Protein AF-0000000075207949 (afdb_homodimer)

Radius of gyration: 19.66 Å; Cα contacts (8 Å, |Δi|>4): 766; chains: 2; bounding box: 38×56×51 Å

Foldseek 3Di:
DPDDPDDAWEKEFEFEAEPVRFTKWFAWPVGNVAIFGFMTTDDVPHFRQNRHQVRCCQAFVWGKAFDAWQDWDADPVRRYIYTYTYIYTDDGGGDGDVNTTVDMDGHPDDPVCNCVHGVDPRRSVRNVSSSPDPDHDKDWDWDVPPTDTPDMD/DPDDPDDAWEKEFEFEAEPVRFTKWFAWPVGNVAIFGFMTTDDVPHFRQNRRQVRCCQAFVWGKAFDAWQDWDADPVRRYIYTYTYIYTDDGGGDGDVNTTVDMDGHPDDPVCNCVHGVDPRRSVRNHSSSPDPDHDKDWDWDVPPTDTPDMD

Organism: NCBI:txid2021314

Nearest PDB structures (foldseek):
  2gb5-assembly1_B  TM=8.620E-01  e=3.993E-10  Escherichia coli K-12
  5isy-assembly1_C  TM=8.510E-01  e=6.386E-10  Escherichia coli K-12
  5isy-assembly1_A  TM=8.123E-01  e=1.292E-09  Escherichia coli K-12
  6o3p-assembly1_B  TM=7.916E-01  e=1.008E-08  Mus musculus
  2fvv-assembly1_A  TM=8.054E-01  e=2.545E-07  Homo sapiens

Solvent-accessible surface area (backbone atoms only — not comparable to full-atom values): 15848 Å² total; per-residue (Å²): 134,91,72,81,79,48,57,30,34,41,31,29,28,33,53,32,32,41,96,86,62,21,35,44,34,28,21,38,58,92,42,72,82,28,40,40,58,39,40,44,72,36,54,75,52,51,50,62,70,59,36,31,38,50,32,30,28,65,50,27,38,33,40,56,45,72,61,25,34,30,35,40,38,32,33,36,71,77,30,33,40,35,39,32,28,36,26,36,57,73,47,70,59,84,45,56,46,74,88,54,26,66,46,68,47,73,35,86,72,46,89,88,53,38,68,81,44,29,63,47,66,74,62,36,52,57,49,51,44,45,72,66,45,88,64,61,32,44,37,39,29,32,35,66,91,64,81,39,81,75,46,74,63,135,91,72,81,80,48,58,29,34,41,30,29,28,34,53,32,32,43,98,84,62,23,36,44,33,29,21,37,57,92,42,72,82,28,40,41,58,39,40,42,72,37,55,76,51,49,51,62,69,58,36,30,39,51,32,30,27,64,51,28,38,33,41,56,45,73,60,24,34,30,35,40,38,32,33,37,70,78,32,34,42,33,40,33,29,36,26,35,59,72,47,70,59,84,44,55,48,71,87,55,28,67,48,68,48,71,36,86,72,46,89,87,52,38,67,80,42,30,63,47,66,74,62,35,52,57,49,51,43,47,73,65,46,88,63,61,32,45,37,39,29,31,35,67,92,65,81,40,80,75,46,74,62

Sequence (306 aa):
MNGSTPKHIVSVSAFVTNERNEVLLVQAQWRKDTWEMPGGQVEEGEALDAAAAREVLEETGVVIEPIGITGVYYNATRQVLCVVFKAKYISGEISVPADEIHDARFVELNEENIDQYITRPNMKSRTLDAMNAFHTIPYETWEVNPYNLVGRIMNGSTPKHIVSVSAFVTNERNEVLLVQAQWRKDTWEMPGGQVEEGEALDAAAAREVLEETGVVIEPIGITGVYYNATRQVLCVVFKAKYISGEISVPADEIHDARFVELNEENIDQYITRPNMKSRTLDAMNAFHTIPYETWEVNPYNLVGRI

Structure (mmCIF, N/CA/C/O backbone):
data_AF-0000000075207949-model_v1
#
loop_
_entity.id
_entity.type
_entity.pdbx_description
1 polymer 'DNA mismatch repair protein MutT'
#
loop_
_atom_site.group_PDB
_atom_site.id
_atom_site.type_symbol
_atom_site.label_atom_id
_atom_site.label_alt_id
_atom_site.label_comp_id
_atom_site.label_asym_id
_atom_site.label_entity_id
_atom_site.label_seq_id
_atom_site.pdbx_PDB_ins_code
_atom_site.Cartn_x
_atom_site.Cartn_y
_atom_site.Cartn_z
_atom_site.occupancy
_atom_site.B_iso_or_equiv
_atom_site.auth_seq_id
_atom_site.auth_comp_id
_atom_site.auth_asym_id
_atom_site.auth_atom_id
_atom_site.pdbx_PDB_model_num
ATOM 1 N N . MET A 1 1 ? 15.703 -21.359 6.324 1 34.94 1 MET A N 1
ATOM 2 C CA . MET A 1 1 ? 15.922 -19.984 6.754 1 34.94 1 MET A CA 1
ATOM 3 C C . MET A 1 1 ? 15.336 -19.734 8.141 1 34.94 1 MET A C 1
ATOM 5 O O . MET A 1 1 ? 14.109 -19.719 8.297 1 34.94 1 MET A O 1
ATOM 9 N N . ASN A 1 2 ? 15.82 -20 9.219 1 48.69 2 ASN A N 1
ATOM 10 C CA . ASN A 1 2 ? 15.539 -20.094 10.641 1 48.69 2 ASN A CA 1
ATOM 11 C C . ASN A 1 2 ? 14.891 -18.812 11.164 1 48.69 2 ASN A C 1
ATOM 13 O O . ASN A 1 2 ? 14.781 -18.609 12.375 1 48.69 2 ASN A O 1
ATOM 17 N N . GLY A 1 3 ? 15.25 -17.469 10.641 1 57.62 3 GLY A N 1
ATOM 18 C CA . GLY A 1 3 ? 15.141 -16.156 11.289 1 57.62 3 GLY A CA 1
ATOM 19 C C . GLY A 1 3 ? 13.711 -15.656 11.367 1 57.62 3 GLY A C 1
ATOM 20 O O . GLY A 1 3 ? 12.812 -16.219 10.75 1 57.62 3 GLY A O 1
ATOM 21 N N . SER A 1 4 ? 13.406 -14.711 12.445 1 81.75 4 SER A N 1
ATOM 22 C CA . SER A 1 4 ? 12.172 -14.023 12.797 1 81.75 4 SER A CA 1
ATOM 23 C C . SER A 1 4 ? 11.531 -13.375 11.57 1 81.75 4 SER A C 1
ATOM 25 O O . SER A 1 4 ? 12.227 -13.023 10.617 1 81.75 4 SER A O 1
ATOM 27 N N . THR A 1 5 ? 10.258 -13.539 11.25 1 92.62 5 THR A N 1
ATOM 28 C CA . THR A 1 5 ? 9.469 -12.945 10.18 1 92.62 5 THR A CA 1
ATOM 29 C C . THR A 1 5 ? 9.742 -11.445 10.078 1 92.62 5 THR A C 1
ATOM 31 O O . THR A 1 5 ? 9.602 -10.719 11.055 1 92.62 5 THR A O 1
ATOM 34 N N . PRO A 1 6 ? 10.328 -11.109 8.906 1 96.25 6 PRO A N 1
ATOM 35 C CA . PRO A 1 6 ? 10.578 -9.68 8.75 1 96.25 6 PRO A CA 1
ATOM 36 C C . PRO A 1 6 ? 9.336 -8.828 8.984 1 96.25 6 PRO A C 1
ATOM 38 O O . PRO A 1 6 ? 8.234 -9.211 8.57 1 96.25 6 PRO A O 1
ATOM 41 N N . LYS A 1 7 ? 9.523 -7.715 9.711 1 97.12 7 LYS A N 1
ATOM 42 C CA . LYS A 1 7 ? 8.422 -6.793 9.977 1 97.12 7 LYS A CA 1
ATOM 43 C C . LYS A 1 7 ? 8.805 -5.359 9.617 1 97.12 7 LYS A C 1
ATOM 45 O O . LYS A 1 7 ? 9.992 -5.031 9.531 1 97.12 7 LYS A O 1
ATOM 50 N N . HIS A 1 8 ? 7.816 -4.508 9.352 1 98.5 8 HIS A N 1
ATOM 51 C CA . HIS A 1 8 ? 7.961 -3.107 8.969 1 98.5 8 HIS A CA 1
ATOM 52 C C . HIS A 1 8 ? 7.004 -2.219 9.75 1 98.5 8 HIS A C 1
ATOM 54 O O . HIS A 1 8 ? 5.965 -2.684 10.227 1 98.5 8 HIS A O 1
ATOM 60 N N . ILE A 1 9 ? 7.406 -0.97 9.922 1 98.44 9 ILE A N 1
ATOM 61 C CA . ILE A 1 9 ? 6.43 0.022 10.352 1 98.44 9 ILE A CA 1
ATOM 62 C C . ILE A 1 9 ? 5.5 0.369 9.195 1 98.44 9 ILE A C 1
ATOM 64 O O . ILE A 1 9 ? 5.945 0.536 8.062 1 98.44 9 ILE A O 1
ATOM 68 N N . VAL A 1 10 ? 4.23 0.408 9.406 1 98.81 10 VAL A N 1
ATOM 69 C CA . VAL A 1 10 ? 3.254 0.875 8.43 1 98.81 10 VAL A CA 1
ATOM 70 C C . VAL A 1 10 ? 2.684 2.221 8.867 1 98.81 10 VAL A C 1
ATOM 72 O O . VAL A 1 10 ? 2.285 2.387 10.023 1 98.81 10 VAL A O 1
ATOM 75 N N . SER A 1 11 ? 2.754 3.176 7.977 1 98.81 11 SER A N 1
ATOM 76 C CA . SER A 1 11 ? 2.162 4.484 8.227 1 98.81 11 SER A CA 1
ATOM 77 C C . SER A 1 11 ? 1.151 4.852 7.145 1 98.81 11 SER A C 1
ATOM 79 O O . SER A 1 11 ? 1.084 4.195 6.102 1 98.81 11 SER A O 1
ATOM 81 N N . VAL A 1 12 ? 0.331 5.812 7.469 1 98.94 12 VAL A N 1
ATOM 82 C CA . VAL A 1 12 ? -0.625 6.359 6.512 1 98.94 12 VAL A CA 1
ATOM 83 C C . VAL A 1 12 ? -0.48 7.879 6.445 1 98.94 12 VAL A C 1
ATOM 85 O O . VAL A 1 12 ? -0.021 8.508 7.398 1 98.94 12 VAL A O 1
ATOM 88 N N . SER A 1 13 ? -0.76 8.406 5.332 1 98.88 13 SER A N 1
ATOM 89 C CA . SER A 1 13 ? -0.968 9.828 5.094 1 98.88 13 SER A CA 1
ATOM 90 C C . SER A 1 13 ? -2.275 10.078 4.352 1 98.88 13 SER A C 1
ATOM 92 O O . SER A 1 13 ? -2.758 9.211 3.623 1 98.88 13 SER A O 1
ATOM 94 N N . ALA A 1 14 ? -2.877 11.234 4.562 1 98.94 14 ALA A N 1
ATOM 95 C CA . ALA A 1 14 ? -4.145 11.555 3.916 1 98.94 14 ALA A CA 1
ATOM 96 C C . ALA A 1 14 ? -4.039 12.852 3.121 1 98.94 14 ALA A C 1
ATOM 98 O O . ALA A 1 14 ? -3.689 13.898 3.672 1 98.94 14 ALA A O 1
ATOM 99 N N . PHE A 1 15 ? -4.242 12.773 1.839 1 98.94 15 PHE A N 1
ATOM 100 C CA . PHE A 1 15 ? -4.465 13.953 1.004 1 98.94 15 PHE A CA 1
ATOM 101 C C . PHE A 1 15 ? -5.914 14.414 1.099 1 98.94 15 PHE A C 1
ATOM 103 O O . PHE A 1 15 ? -6.781 13.914 0.38 1 98.94 15 PHE A O 1
ATOM 110 N N . VAL A 1 16 ? -6.16 15.398 1.899 1 98.94 16 VAL A N 1
ATOM 111 C CA . VAL A 1 16 ? -7.512 15.828 2.246 1 98.94 16 VAL A CA 1
ATOM 112 C C . VAL A 1 16 ? -7.832 17.141 1.521 1 98.94 16 VAL A C 1
ATOM 114 O O . VAL A 1 16 ? -7.094 18.109 1.637 1 98.94 16 VAL A O 1
ATOM 117 N N . THR A 1 17 ? -8.922 17.156 0.846 1 98.81 17 THR A N 1
ATOM 118 C CA . THR A 1 17 ? -9.383 18.375 0.2 1 98.81 17 THR A CA 1
ATOM 119 C C . THR A 1 17 ? -10.734 18.797 0.752 1 98.81 17 THR A C 1
ATOM 121 O O . THR A 1 17 ? -11.562 17.953 1.109 1 98.81 17 THR A O 1
ATOM 124 N N . ASN A 1 18 ? -10.945 20.062 0.857 1 98.62 18 ASN A N 1
ATOM 125 C CA . ASN A 1 18 ? -12.242 20.594 1.275 1 98.62 18 ASN A CA 1
ATOM 126 C C . ASN A 1 18 ? -13.07 21.047 0.081 1 98.62 18 ASN A C 1
ATOM 128 O O . ASN A 1 18 ? -12.711 20.797 -1.068 1 98.62 18 ASN A O 1
ATOM 132 N N . GLU A 1 19 ? -14.172 21.656 0.347 1 97.69 19 GLU A N 1
ATOM 133 C CA . GLU A 1 19 ? -15.133 22.047 -0.685 1 97.69 19 GLU A CA 1
ATOM 134 C C . GLU A 1 19 ? -14.547 23.094 -1.63 1 97.69 19 GLU A C 1
ATOM 136 O O . GLU A 1 19 ? -15.008 23.234 -2.764 1 97.69 19 GLU A O 1
ATOM 141 N N . ARG A 1 20 ? -13.562 23.797 -1.174 1 98 20 ARG A N 1
ATOM 142 C CA . ARG A 1 20 ? -12.914 24.828 -1.994 1 98 20 ARG A CA 1
ATOM 143 C C . ARG A 1 20 ? -11.695 24.25 -2.717 1 98 20 ARG A C 1
ATOM 145 O O . ARG A 1 20 ? -10.883 25.016 -3.254 1 98 20 ARG A O 1
ATOM 152 N N . ASN A 1 21 ? -11.469 22.938 -2.529 1 97.62 21 ASN A N 1
ATOM 153 C CA . ASN A 1 21 ? -10.359 22.219 -3.135 1 97.62 21 ASN A CA 1
ATOM 154 C C . ASN A 1 21 ? -9.023 22.609 -2.514 1 97.62 21 ASN A C 1
ATOM 156 O O . ASN A 1 21 ? -7.977 22.5 -3.156 1 97.62 21 ASN A O 1
ATOM 160 N N . GLU A 1 22 ? -9.055 23.172 -1.411 1 98.81 22 GLU A N 1
ATOM 161 C CA . GLU A 1 22 ? -7.824 23.391 -0.658 1 98.81 22 GLU A CA 1
ATOM 162 C C . GLU A 1 22 ? -7.328 22.109 -0.003 1 98.81 22 GLU A C 1
ATOM 164 O O . GLU A 1 22 ? -8.125 21.219 0.319 1 98.81 22 GLU A O 1
ATOM 169 N N . VAL A 1 23 ? -6.023 22.047 0.209 1 98.94 23 VAL A N 1
ATOM 170 C CA . VAL A 1 23 ? -5.395 20.844 0.731 1 98.94 23 VAL A CA 1
ATOM 171 C C . VAL A 1 23 ? -4.992 21.047 2.189 1 98.94 23 VAL A C 1
ATOM 173 O O . VAL A 1 23 ? -4.395 22.078 2.531 1 98.94 23 VAL A O 1
ATOM 176 N N . LEU A 1 24 ? -5.293 20.094 3.059 1 98.94 24 LEU A N 1
ATOM 177 C CA . LEU A 1 24 ? -4.914 20.156 4.465 1 98.94 24 LEU A CA 1
ATOM 178 C C . LEU A 1 24 ? -3.449 19.766 4.652 1 98.94 24 LEU A C 1
ATOM 180 O O . LEU A 1 24 ? -3.029 18.688 4.246 1 98.94 24 LEU A O 1
ATOM 184 N N . LEU A 1 25 ? -2.656 20.641 5.188 1 98.94 25 LEU A N 1
ATOM 185 C CA . LEU A 1 25 ? -1.259 20.375 5.52 1 98.94 25 LEU A CA 1
ATOM 186 C C . LEU A 1 25 ? -0.994 20.641 7 1 98.94 25 LEU A C 1
ATOM 188 O O . LEU A 1 25 ? -1.695 21.422 7.633 1 98.94 25 LEU A O 1
ATOM 192 N N . VAL A 1 26 ? 0.002 19.922 7.496 1 98.88 26 VAL A N 1
ATOM 193 C CA . VAL A 1 26 ? 0.432 20.125 8.875 1 98.88 26 VAL A CA 1
ATOM 194 C C . VAL A 1 26 ? 1.941 20.359 8.922 1 98.88 26 VAL A C 1
ATOM 196 O O . VAL A 1 26 ? 2.658 19.984 7.988 1 98.88 26 VAL A O 1
ATOM 199 N N . GLN A 1 27 ? 2.367 21.016 9.883 1 98.38 27 GLN A N 1
ATOM 200 C CA . GLN A 1 27 ? 3.771 21.141 10.258 1 98.38 27 GLN A CA 1
ATOM 201 C C . GLN A 1 27 ? 4.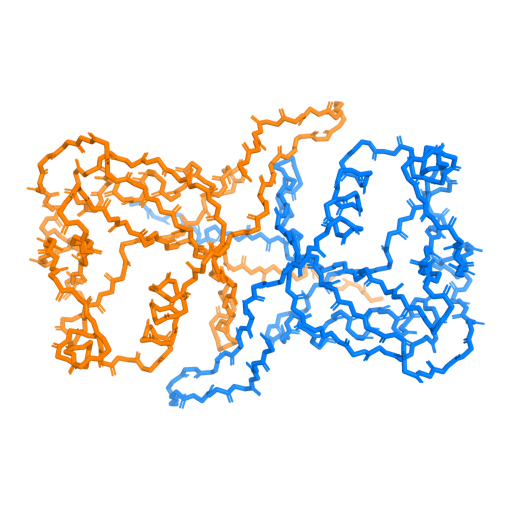031 20.594 11.648 1 98.38 27 GLN A C 1
ATOM 203 O O . GLN A 1 27 ? 3.451 21.062 12.633 1 98.38 27 GLN A O 1
ATOM 208 N N . ALA A 1 28 ? 4.859 19.562 11.719 1 97.31 28 ALA A N 1
ATOM 209 C CA . ALA A 1 28 ? 5.156 18.938 13.008 1 97.31 28 ALA A CA 1
ATOM 210 C C . ALA A 1 28 ? 6.074 19.828 13.844 1 97.31 28 ALA A C 1
ATOM 212 O O . ALA A 1 28 ? 6.914 20.547 13.305 1 97.31 28 ALA A O 1
ATOM 213 N N . GLN A 1 29 ? 6.066 19.672 15.219 1 97.12 29 GLN A N 1
ATOM 214 C CA . GLN A 1 29 ? 6.898 20.453 16.125 1 97.12 29 GLN A CA 1
ATOM 215 C C . GLN A 1 29 ? 8.375 20.141 15.922 1 97.12 29 GLN A C 1
ATOM 217 O O . GLN A 1 29 ? 9.219 21.031 16.016 1 97.12 29 GLN A O 1
ATOM 222 N N . TRP A 1 30 ? 8.703 18.953 15.578 1 94.44 30 TRP A N 1
ATOM 223 C CA . TRP A 1 30 ? 10.094 18.531 15.5 1 94.44 30 TRP A CA 1
ATOM 224 C C . TRP A 1 30 ? 10.609 18.609 14.062 1 94.44 30 TRP A C 1
ATOM 226 O O . TRP A 1 30 ? 11.758 18.25 13.789 1 94.44 30 TRP A O 1
ATOM 236 N N . ARG A 1 31 ? 9.781 19.016 13.219 1 93.81 31 ARG A N 1
ATOM 237 C CA . ARG A 1 31 ? 10.094 19.125 11.797 1 93.81 31 ARG A CA 1
ATOM 238 C C . ARG A 1 31 ? 9.422 20.344 11.172 1 93.81 31 ARG A C 1
ATOM 240 O O . ARG A 1 31 ? 8.57 20.219 10.289 1 93.81 31 ARG A O 1
ATOM 247 N N . LYS A 1 32 ? 9.914 21.5 11.445 1 94.62 32 LYS A N 1
ATOM 248 C CA . LYS A 1 32 ? 9.234 22.75 11.094 1 94.62 32 LYS A CA 1
ATOM 249 C C . LYS A 1 32 ? 9.711 23.25 9.734 1 94.62 32 LYS A C 1
ATOM 251 O O . LYS A 1 32 ? 9.164 24.234 9.211 1 94.62 32 LYS A O 1
ATOM 256 N N . ASP A 1 33 ? 10.68 22.562 9.156 1 95.94 33 ASP A N 1
ATOM 257 C CA . ASP A 1 33 ? 11.25 22.984 7.883 1 95.94 33 ASP A CA 1
ATOM 258 C C . ASP A 1 33 ? 10.359 22.578 6.711 1 95.94 33 ASP A C 1
ATOM 260 O O . ASP A 1 33 ? 10.602 22.984 5.574 1 95.94 33 ASP A O 1
ATOM 264 N N . THR A 1 34 ? 9.32 21.797 6.941 1 98.25 34 THR A N 1
ATOM 265 C CA . THR A 1 34 ? 8.469 21.297 5.867 1 98.25 34 THR A CA 1
ATOM 266 C C . THR A 1 34 ? 7.035 21.109 6.355 1 98.25 34 THR A C 1
ATOM 268 O O . THR A 1 34 ? 6.812 20.734 7.512 1 98.25 34 THR A O 1
ATOM 271 N N . TRP A 1 35 ? 6.145 21.422 5.492 1 98.69 35 TRP A N 1
ATOM 272 C CA . TRP A 1 35 ? 4.773 20.953 5.664 1 98.69 35 TRP A CA 1
ATOM 273 C C . TRP A 1 35 ? 4.621 19.531 5.113 1 98.69 35 TRP A C 1
ATOM 275 O O . TRP A 1 35 ? 5.473 19.062 4.359 1 98.69 35 TRP A O 1
ATOM 285 N N . GLU A 1 36 ? 3.611 18.891 5.527 1 98.69 36 GLU A N 1
ATOM 286 C CA . GLU A 1 36 ? 3.328 17.547 5.059 1 98.69 36 GLU A CA 1
ATOM 287 C C . GLU A 1 36 ? 1.84 17.219 5.164 1 98.69 36 GLU A C 1
ATOM 289 O O . GLU A 1 36 ? 1.089 17.938 5.82 1 98.69 36 GLU A O 1
ATOM 294 N N . MET A 1 37 ? 1.423 16.219 4.441 1 98.88 37 MET A N 1
ATOM 295 C CA . MET A 1 37 ? 0.083 15.688 4.664 1 98.88 37 MET A CA 1
ATOM 296 C C . MET A 1 37 ? -0.043 15.094 6.062 1 98.88 37 MET A C 1
ATOM 298 O O . MET A 1 37 ? 0.889 14.461 6.559 1 98.88 37 MET A O 1
ATOM 302 N N . PRO A 1 38 ? -1.187 15.344 6.73 1 98.88 38 PRO A N 1
ATOM 303 C CA . PRO A 1 38 ? -1.35 14.695 8.031 1 98.88 38 PRO A CA 1
ATOM 304 C C . PRO A 1 38 ? -1.356 13.172 7.938 1 98.88 38 PRO A C 1
ATOM 306 O O . PRO A 1 38 ? -1.753 12.617 6.91 1 98.88 38 PRO A O 1
ATOM 309 N N . GLY A 1 39 ? -0.935 12.477 8.906 1 98.5 39 GLY A N 1
ATOM 310 C CA . GLY A 1 39 ? -0.82 11.023 8.953 1 98.5 39 GLY A CA 1
ATOM 311 C C . GLY A 1 39 ? -0.067 10.523 10.172 1 98.5 39 GLY A C 1
ATOM 312 O O . GLY A 1 39 ? 0.185 11.281 11.109 1 98.5 39 GLY A O 1
ATOM 313 N N . GLY A 1 40 ? 0.214 9.195 10.188 1 98.25 40 GLY A N 1
ATOM 314 C CA . GLY A 1 40 ? 0.914 8.594 11.312 1 98.25 40 GLY A CA 1
ATOM 315 C C . GLY A 1 40 ? 0.986 7.082 11.234 1 98.25 40 GLY A C 1
ATOM 316 O O . GLY A 1 40 ? 0.713 6.496 10.188 1 98.25 40 GLY A O 1
ATOM 317 N N . GLN A 1 41 ? 1.4 6.504 12.305 1 98.31 41 GLN A N 1
ATOM 318 C CA . GLN A 1 41 ? 1.615 5.059 12.352 1 98.31 41 GLN A CA 1
ATOM 319 C C . GLN A 1 41 ? 0.295 4.312 12.508 1 98.31 41 GLN A C 1
ATOM 321 O O . GLN A 1 41 ? -0.633 4.805 13.148 1 98.31 41 GLN A O 1
ATOM 326 N N . VAL A 1 42 ? 0.262 3.174 11.906 1 98.69 42 VAL A N 1
ATOM 327 C CA . VAL A 1 42 ? -0.875 2.27 12.039 1 98.69 42 VAL A CA 1
ATOM 328 C C . VAL A 1 42 ? -0.656 1.345 13.234 1 98.69 42 VAL A C 1
ATOM 330 O O . VAL A 1 42 ? 0.41 0.74 13.375 1 98.69 42 VAL A O 1
ATOM 333 N N . GLU A 1 43 ? -1.658 1.284 14.141 1 98.06 43 GLU A N 1
ATOM 334 C CA . GLU A 1 43 ? -1.578 0.355 15.266 1 98.06 43 GLU A CA 1
ATOM 335 C C . GLU A 1 43 ? -1.787 -1.086 14.805 1 98.06 43 GLU A C 1
ATOM 337 O O . GLU A 1 43 ? -2.371 -1.327 13.742 1 98.06 43 GLU A O 1
ATOM 342 N N . GLU A 1 44 ? -1.274 -2.037 15.57 1 96.62 44 GLU A N 1
ATOM 343 C CA . GLU A 1 44 ? -1.454 -3.447 15.242 1 96.62 44 GLU A CA 1
ATOM 344 C C . GLU A 1 44 ? -2.934 -3.812 15.172 1 96.62 44 GLU A C 1
ATOM 346 O O . GLU A 1 44 ? -3.695 -3.516 16.094 1 96.62 44 GLU A O 1
ATOM 351 N N . GLY A 1 45 ? -3.334 -4.379 14.016 1 96.19 45 GLY A N 1
ATOM 352 C CA . GLY A 1 45 ? -4.707 -4.84 13.867 1 96.19 45 GLY A CA 1
ATOM 353 C C . GLY A 1 45 ? -5.66 -3.74 13.445 1 96.19 45 GLY A C 1
ATOM 354 O O . GLY A 1 45 ? -6.84 -3.996 13.195 1 96.19 45 GLY A O 1
ATOM 355 N N . GLU A 1 46 ? -5.176 -2.535 13.305 1 97.88 46 GLU A N 1
ATOM 356 C CA . GLU A 1 46 ? -5.996 -1.394 12.914 1 97.88 46 GLU A CA 1
ATOM 357 C C . GLU A 1 46 ? -6.109 -1.282 11.398 1 97.88 46 GLU A C 1
ATOM 359 O O . GLU A 1 46 ? -5.102 -1.34 10.695 1 97.88 46 GLU A O 1
ATOM 364 N N . ALA A 1 47 ? -7.328 -1.21 10.938 1 98.69 47 ALA A N 1
ATOM 365 C CA . ALA A 1 47 ? -7.5 -0.942 9.516 1 98.69 47 ALA A CA 1
ATOM 366 C C . ALA A 1 47 ? -6.828 0.369 9.117 1 98.69 47 ALA A C 1
ATOM 368 O O . ALA A 1 47 ? -6.918 1.363 9.844 1 98.69 47 ALA A O 1
ATOM 369 N N . LEU A 1 48 ? -6.18 0.407 7.965 1 98.88 48 LEU A N 1
ATOM 370 C CA . LEU A 1 48 ? -5.375 1.565 7.582 1 98.88 48 LEU A CA 1
ATOM 371 C C . LEU A 1 48 ? -6.262 2.785 7.344 1 98.88 48 LEU A C 1
ATOM 373 O O . LEU A 1 48 ? -5.863 3.912 7.648 1 98.88 48 LEU A O 1
ATOM 377 N N . ASP A 1 49 ? -7.438 2.562 6.703 1 98.88 49 ASP A N 1
ATOM 378 C CA . ASP A 1 49 ? -8.336 3.693 6.48 1 98.88 49 ASP A CA 1
ATOM 379 C C . ASP A 1 49 ? -8.82 4.277 7.805 1 98.88 49 ASP A C 1
ATOM 381 O O . ASP A 1 49 ? -8.969 5.492 7.938 1 98.88 49 ASP A O 1
ATOM 385 N N . ALA A 1 50 ? -9.055 3.467 8.836 1 98.75 50 ALA A N 1
ATOM 386 C CA . ALA A 1 50 ? -9.398 3.928 10.18 1 98.75 50 ALA A CA 1
ATOM 387 C C . ALA A 1 50 ? -8.234 4.688 10.812 1 98.75 50 ALA A C 1
ATOM 389 O O . ALA A 1 50 ? -8.438 5.699 11.484 1 98.75 50 ALA A O 1
ATOM 390 N N . ALA A 1 51 ? -7.039 4.184 10.617 1 98.81 51 ALA A N 1
ATOM 391 C CA . ALA A 1 51 ? -5.848 4.867 11.109 1 98.81 51 ALA A CA 1
ATOM 392 C C . ALA A 1 51 ? -5.715 6.258 10.492 1 98.81 51 ALA A C 1
ATOM 394 O O . ALA A 1 51 ? -5.406 7.227 11.188 1 98.81 51 ALA A O 1
ATOM 395 N N . ALA A 1 52 ? -5.949 6.398 9.148 1 98.88 52 ALA A N 1
ATOM 396 C CA . ALA A 1 52 ? -5.879 7.688 8.469 1 98.88 52 ALA A CA 1
ATOM 397 C C . ALA A 1 52 ? -6.863 8.68 9.078 1 98.88 52 ALA A C 1
ATOM 399 O O . ALA A 1 52 ? -6.492 9.82 9.391 1 98.88 52 ALA A O 1
ATOM 400 N N . ALA A 1 53 ? -8.055 8.211 9.273 1 98.88 53 ALA A N 1
ATOM 401 C CA . ALA A 1 53 ? -9.086 9.07 9.852 1 98.88 53 ALA A CA 1
ATOM 402 C C . ALA A 1 53 ? -8.727 9.461 11.281 1 98.88 53 ALA A C 1
ATOM 404 O O . ALA A 1 53 ? -8.859 10.633 11.664 1 98.88 53 ALA A O 1
ATOM 405 N N . ARG A 1 54 ? -8.273 8.484 12.102 1 98.81 54 ARG A N 1
ATOM 406 C CA . ARG A 1 54 ? -7.906 8.734 13.492 1 98.81 54 ARG A CA 1
ATOM 407 C C . ARG A 1 54 ? -6.754 9.727 13.586 1 98.81 54 ARG A C 1
ATOM 409 O O . ARG A 1 54 ? -6.828 10.711 14.328 1 98.81 54 ARG A O 1
ATOM 416 N N . GLU A 1 55 ? -5.699 9.508 12.797 1 98.81 55 GLU A N 1
ATOM 417 C CA . GLU A 1 55 ? -4.508 10.352 12.844 1 98.81 55 GLU A CA 1
ATOM 418 C C . GLU A 1 55 ? -4.828 11.781 12.414 1 98.81 55 GLU A C 1
ATOM 420 O O . GLU A 1 55 ? -4.34 12.742 13.016 1 98.81 55 GLU A O 1
ATOM 425 N N . VAL A 1 56 ? -5.672 11.977 11.336 1 98.88 56 VAL A N 1
ATOM 426 C CA . VAL A 1 56 ? -6.031 13.312 10.859 1 98.88 56 VAL A CA 1
ATOM 427 C C . VAL A 1 56 ? -6.836 14.039 11.938 1 98.88 56 VAL A C 1
ATOM 429 O O . VAL A 1 56 ? -6.59 15.219 12.219 1 98.88 56 VAL A O 1
ATOM 432 N N . LEU A 1 57 ? -7.719 13.266 12.539 1 98.88 57 LEU A N 1
ATOM 433 C CA . LEU A 1 57 ? -8.508 13.859 13.617 1 98.88 57 LEU A CA 1
ATOM 434 C C . LEU A 1 57 ? -7.621 14.273 14.781 1 98.88 57 LEU A C 1
ATOM 436 O O . LEU A 1 57 ? -7.738 15.391 15.289 1 98.88 57 LEU A O 1
ATOM 440 N N . GLU A 1 58 ? -6.754 13.406 15.203 1 98.69 58 GLU A N 1
ATOM 441 C CA . GLU A 1 58 ? -5.867 13.656 16.328 1 98.69 58 GLU A CA 1
ATOM 442 C C . GLU A 1 58 ? -4.957 14.852 16.062 1 98.69 58 GLU A C 1
ATOM 444 O O . GLU A 1 58 ? -4.715 15.672 16.953 1 98.69 58 GLU A O 1
ATOM 449 N N . GLU A 1 59 ? -4.508 15 14.82 1 98.69 59 GLU A N 1
ATOM 450 C CA . GLU A 1 59 ? -3.484 15.992 14.508 1 98.69 59 GLU A CA 1
ATOM 451 C C . GLU A 1 59 ? -4.113 17.344 14.156 1 98.69 59 GLU A C 1
ATOM 453 O O . GLU A 1 59 ? -3.469 18.391 14.281 1 98.69 59 GLU A O 1
ATOM 458 N N . THR A 1 60 ? -5.434 17.375 13.648 1 98.81 60 THR A N 1
ATOM 459 C CA . THR A 1 60 ? -5.922 18.609 13.023 1 98.81 60 THR A CA 1
ATOM 460 C C . THR A 1 60 ? -7.336 18.938 13.5 1 98.81 60 THR A C 1
ATOM 462 O O . THR A 1 60 ? -7.84 20.031 13.258 1 98.81 60 THR A O 1
ATOM 465 N N . GLY A 1 61 ? -7.98 17.953 14.156 1 98.75 61 GLY A N 1
ATOM 466 C CA . GLY A 1 61 ? -9.367 18.141 14.555 1 98.75 61 GLY A CA 1
ATOM 467 C C . GLY A 1 61 ? -10.352 17.922 13.422 1 98.75 61 GLY A C 1
ATOM 468 O O . GLY A 1 61 ? -11.562 18.062 13.609 1 98.75 61 GLY A O 1
ATOM 469 N N . VAL A 1 62 ? -9.93 17.562 12.266 1 98.81 62 VAL A N 1
ATOM 470 C CA . VAL A 1 62 ? -10.75 17.469 11.062 1 98.81 62 VAL A CA 1
ATOM 471 C C . VAL A 1 62 ? -11.234 16.031 10.891 1 98.81 62 VAL A C 1
ATOM 473 O O . VAL A 1 62 ? -10.461 15.078 11.039 1 98.81 62 VAL A O 1
ATOM 476 N N . VAL A 1 63 ? -12.5 15.844 10.641 1 98.88 63 VAL A N 1
ATOM 477 C CA . VAL A 1 63 ? -13.102 14.555 10.305 1 98.88 63 VAL A CA 1
ATOM 478 C C . VAL A 1 63 ? -13.07 14.352 8.789 1 98.88 63 VAL A C 1
ATOM 480 O O . VAL A 1 63 ? -13.508 15.219 8.031 1 98.88 63 VAL A O 1
ATOM 483 N N . ILE A 1 64 ? -12.594 13.195 8.375 1 98.94 64 ILE A N 1
ATOM 484 C CA . ILE A 1 64 ? -12.43 12.977 6.938 1 98.94 64 ILE A CA 1
ATOM 485 C C . ILE A 1 64 ? -13.117 11.68 6.531 1 98.94 64 ILE A C 1
ATOM 487 O O . ILE A 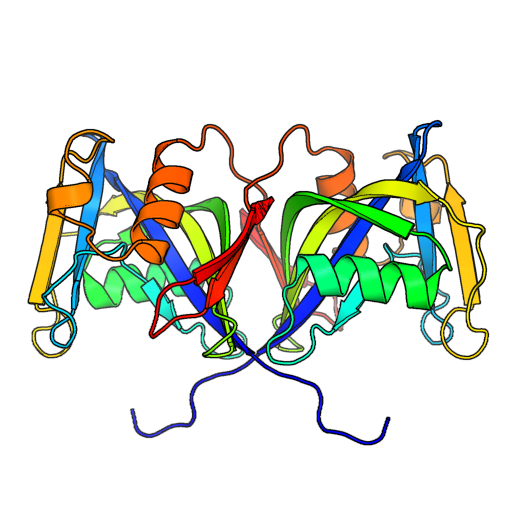1 64 ? -13.492 10.875 7.387 1 98.94 64 ILE A O 1
ATOM 491 N N . GLU A 1 65 ? -13.266 11.547 5.246 1 98.81 65 GLU A N 1
ATOM 492 C CA . GLU A 1 65 ? -13.695 10.305 4.613 1 98.81 65 GLU A CA 1
ATOM 493 C C . GLU A 1 65 ? -12.672 9.82 3.588 1 98.81 65 GLU A C 1
ATOM 495 O O . GLU A 1 65 ? -12.539 10.414 2.518 1 98.81 65 GLU A O 1
ATOM 500 N N . PRO A 1 66 ? -11.93 8.781 3.92 1 98.75 66 PRO A N 1
ATOM 501 C CA . PRO A 1 66 ? -11.039 8.211 2.914 1 98.75 66 PRO A CA 1
ATOM 502 C C . PRO A 1 66 ? -11.789 7.637 1.713 1 98.75 66 PRO A C 1
ATOM 504 O O . PRO A 1 66 ? -12.82 6.984 1.881 1 98.75 66 PRO A O 1
ATOM 507 N N . ILE A 1 67 ? -11.234 7.816 0.493 1 97.81 67 ILE A N 1
ATOM 508 C CA . ILE A 1 67 ? -11.93 7.449 -0.736 1 97.81 67 ILE A CA 1
ATOM 509 C C . ILE A 1 67 ? -11.172 6.324 -1.438 1 97.81 67 ILE A C 1
ATOM 511 O O . ILE A 1 67 ? -11.766 5.527 -2.168 1 97.81 67 ILE A O 1
ATOM 515 N N . GLY A 1 68 ? -9.953 6.203 -1.331 1 98.38 68 GLY A N 1
ATOM 516 C CA . GLY A 1 68 ? -9.07 5.25 -1.976 1 98.38 68 GLY A CA 1
ATOM 517 C C . GLY A 1 68 ? -7.598 5.594 -1.809 1 98.38 68 GLY A C 1
ATOM 518 O O . GLY A 1 68 ? -7.25 6.5 -1.045 1 98.38 68 GLY A O 1
ATOM 519 N N . ILE A 1 69 ? -6.77 4.855 -2.447 1 98.88 69 ILE A N 1
ATOM 520 C CA . ILE A 1 69 ? -5.328 5.016 -2.299 1 98.88 69 ILE A CA 1
ATOM 521 C C . ILE A 1 69 ? -4.742 5.621 -3.572 1 98.88 69 ILE A C 1
ATOM 523 O O . ILE A 1 69 ? -5.117 5.234 -4.68 1 98.88 69 ILE A O 1
ATOM 527 N N . THR A 1 70 ? -3.805 6.559 -3.402 1 98.81 70 THR A N 1
ATOM 528 C CA . THR A 1 70 ? -3.244 7.242 -4.566 1 98.81 70 THR A CA 1
ATOM 529 C C . THR A 1 70 ? -1.781 6.859 -4.762 1 98.81 70 THR A C 1
ATOM 531 O O . THR A 1 70 ? 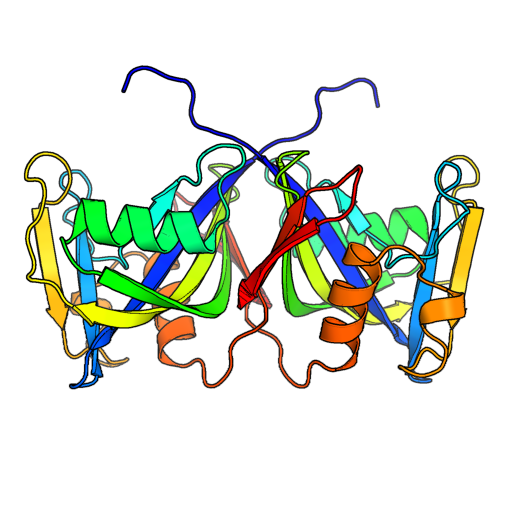-1.193 7.152 -5.809 1 98.81 70 THR A O 1
ATOM 534 N N . GLY A 1 71 ? -1.181 6.23 -3.777 1 98.88 71 GLY A N 1
ATOM 535 C CA . GLY A 1 71 ? 0.214 5.832 -3.893 1 98.88 71 GLY A CA 1
ATOM 536 C C . GLY A 1 71 ? 0.718 5.066 -2.682 1 98.88 71 GLY A C 1
ATOM 537 O O . GLY A 1 71 ? 0.105 5.113 -1.613 1 98.88 71 GLY A O 1
ATOM 538 N N . VAL A 1 72 ? 1.748 4.316 -2.828 1 98.94 72 VAL A N 1
ATOM 539 C CA . VAL A 1 72 ? 2.451 3.564 -1.794 1 98.94 72 VAL A CA 1
ATOM 540 C C . VAL A 1 72 ? 3.939 3.902 -1.832 1 98.94 72 VAL A C 1
ATOM 542 O O . VAL A 1 72 ? 4.551 3.918 -2.902 1 98.94 72 VAL A O 1
ATOM 545 N N . TYR A 1 73 ? 4.512 4.18 -0.682 1 98.94 73 TYR A N 1
ATOM 546 C CA . TYR A 1 73 ? 5.879 4.684 -0.611 1 98.94 73 TYR A CA 1
ATOM 547 C C . TYR A 1 73 ? 6.66 3.982 0.491 1 98.94 73 TYR A C 1
ATOM 549 O O . TYR A 1 73 ? 6.188 3.871 1.624 1 98.94 73 TYR A O 1
ATOM 557 N N . TYR A 1 74 ? 7.855 3.561 0.176 1 98.88 74 TYR A N 1
ATOM 558 C CA . TYR A 1 74 ? 8.664 2.801 1.118 1 98.88 74 TYR A CA 1
ATOM 559 C C . TYR A 1 74 ? 9.953 3.549 1.461 1 98.88 74 TYR A C 1
ATOM 561 O O . TYR A 1 74 ? 10.695 3.959 0.568 1 98.88 74 TYR A O 1
ATOM 569 N N . ASN A 1 75 ? 10.148 3.859 2.727 1 98.5 75 ASN A N 1
ATOM 570 C CA . ASN A 1 75 ? 11.43 4.328 3.26 1 98.5 75 ASN A CA 1
ATOM 571 C C . ASN A 1 75 ? 12.336 3.164 3.639 1 98.5 75 ASN A C 1
ATOM 573 O O . ASN A 1 75 ? 12.188 2.572 4.707 1 98.5 75 ASN A O 1
ATOM 577 N N . ALA A 1 76 ? 13.242 2.854 2.801 1 97.38 76 ALA A N 1
ATOM 578 C CA . ALA A 1 76 ? 14.086 1.677 2.977 1 97.38 76 ALA A CA 1
ATOM 579 C C . ALA A 1 76 ? 15.023 1.848 4.168 1 97.38 76 ALA A C 1
ATOM 581 O O . ALA A 1 76 ? 15.359 0.875 4.848 1 97.38 76 ALA A O 1
ATOM 582 N N . THR A 1 77 ? 15.461 3.043 4.441 1 96.94 77 THR A N 1
ATOM 583 C CA . THR A 1 77 ? 16.375 3.338 5.539 1 96.94 77 THR A CA 1
ATOM 584 C C . THR A 1 77 ? 15.711 3.053 6.883 1 96.94 77 THR A C 1
ATOM 586 O O . THR A 1 77 ? 16.328 2.449 7.766 1 96.94 77 THR A O 1
ATOM 589 N N . ARG A 1 78 ? 14.445 3.377 7.02 1 96.5 78 ARG A N 1
ATOM 590 C CA . ARG A 1 78 ? 13.75 3.297 8.297 1 96.5 78 ARG A CA 1
ATOM 591 C C . ARG A 1 78 ? 12.789 2.113 8.336 1 96.5 78 ARG A C 1
ATOM 593 O O . ARG A 1 78 ? 12.188 1.827 9.367 1 96.5 78 ARG A O 1
ATOM 600 N N . GLN A 1 79 ? 12.633 1.479 7.172 1 97.5 79 GLN A N 1
ATOM 601 C CA . GLN A 1 79 ? 11.734 0.336 7.023 1 97.5 79 GLN A CA 1
ATOM 602 C C . GLN A 1 79 ? 10.289 0.725 7.336 1 97.5 79 GLN A C 1
ATOM 604 O O . GLN A 1 79 ? 9.617 0.053 8.117 1 97.5 79 GLN A O 1
ATOM 609 N N . VAL A 1 80 ? 9.867 1.823 6.715 1 98.44 80 VAL A N 1
ATOM 610 C CA . VAL A 1 80 ? 8.508 2.334 6.879 1 98.44 80 VAL A CA 1
ATOM 611 C C . VAL A 1 80 ? 7.77 2.281 5.539 1 98.44 80 VAL A C 1
ATOM 613 O O . VAL A 1 80 ? 8.242 2.83 4.543 1 98.44 80 VAL A O 1
ATOM 616 N N . LEU A 1 81 ? 6.684 1.59 5.504 1 98.88 81 LEU A N 1
ATOM 617 C CA . LEU A 1 81 ? 5.777 1.617 4.359 1 98.88 81 LEU A CA 1
ATOM 618 C C . LEU A 1 81 ? 4.645 2.611 4.59 1 98.88 81 LEU A C 1
ATOM 620 O O . LEU A 1 81 ? 3.85 2.451 5.52 1 98.88 81 LEU A O 1
ATOM 624 N N . CYS A 1 82 ? 4.566 3.582 3.715 1 98.94 82 CYS A N 1
ATOM 625 C CA . CYS A 1 82 ? 3.531 4.602 3.83 1 98.94 82 CYS A CA 1
ATOM 626 C C . CYS A 1 82 ? 2.486 4.445 2.734 1 98.94 82 CYS A C 1
ATOM 628 O O . CYS A 1 82 ? 2.824 4.387 1.551 1 98.94 82 CYS A O 1
ATOM 630 N N . VAL A 1 83 ? 1.263 4.383 3.102 1 98.94 83 VAL A N 1
ATOM 631 C CA . VAL A 1 83 ? 0.131 4.352 2.18 1 98.94 83 VAL A CA 1
ATOM 632 C C . VAL A 1 83 ? -0.594 5.695 2.203 1 98.94 83 VAL A C 1
ATOM 634 O O . VAL A 1 83 ? -0.98 6.18 3.27 1 98.94 83 VAL A O 1
ATOM 637 N N . VAL A 1 84 ? -0.761 6.324 1.054 1 98.94 84 VAL A N 1
ATOM 638 C CA . VAL A 1 84 ? -1.405 7.629 0.985 1 98.94 84 VAL A CA 1
ATOM 639 C C . VAL A 1 84 ? -2.859 7.469 0.549 1 98.94 84 VAL A C 1
ATOM 641 O O . VAL A 1 84 ? -3.135 6.953 -0.538 1 98.94 84 VAL A O 1
ATOM 644 N N . PHE A 1 85 ? -3.785 7.93 1.363 1 98.94 85 PHE A N 1
ATOM 645 C CA . PHE A 1 85 ? -5.211 7.938 1.064 1 98.94 85 PHE A CA 1
ATOM 646 C C . PHE A 1 85 ? -5.641 9.289 0.511 1 98.94 85 PHE A C 1
ATOM 648 O O . PHE A 1 85 ? -5.207 10.336 1.004 1 98.94 85 PHE A O 1
ATOM 655 N N . LYS A 1 86 ? -6.395 9.273 -0.559 1 98.81 86 LYS A N 1
ATOM 656 C CA . LYS A 1 86 ? -7.219 10.43 -0.903 1 98.81 86 LYS A CA 1
ATOM 657 C C . LYS A 1 86 ? -8.453 10.508 -0.004 1 98.81 86 LYS A C 1
ATOM 659 O O . LYS A 1 86 ? -9.102 9.492 0.262 1 98.81 86 LYS A O 1
ATOM 664 N N . ALA A 1 87 ? -8.758 11.727 0.499 1 98.88 87 ALA A N 1
ATOM 665 C CA . ALA A 1 87 ? -9.883 11.836 1.429 1 98.88 87 ALA A CA 1
ATOM 666 C C . ALA A 1 87 ? -10.594 13.18 1.263 1 98.88 87 ALA A C 1
ATOM 668 O O . ALA A 1 87 ? -10.008 14.148 0.784 1 98.88 87 ALA A O 1
ATOM 669 N N . LYS A 1 88 ? -11.781 13.195 1.672 1 98.75 88 LYS A N 1
ATOM 670 C CA . LYS A 1 88 ? -12.594 14.406 1.668 1 98.75 88 LYS A CA 1
ATOM 671 C C . LYS A 1 88 ? -12.781 14.945 3.082 1 98.75 88 LYS A C 1
ATOM 673 O O . LYS A 1 88 ? -12.984 14.18 4.023 1 98.75 88 LYS A O 1
ATOM 678 N N . TYR A 1 89 ? -12.734 16.234 3.16 1 98.88 89 TYR A N 1
ATOM 679 C CA . TYR A 1 89 ? -13.172 16.906 4.379 1 98.88 89 TYR A CA 1
ATOM 680 C C . TYR A 1 89 ? -14.656 16.688 4.625 1 98.88 89 TYR A C 1
ATOM 682 O O . TYR A 1 89 ? -15.477 16.859 3.715 1 98.88 89 TYR A O 1
ATOM 690 N N . ILE A 1 90 ? -15.008 16.312 5.82 1 98.81 90 ILE A N 1
ATOM 691 C CA . ILE A 1 90 ? -16.406 16.125 6.16 1 98.81 90 ILE A CA 1
ATOM 692 C C . ILE A 1 90 ? -16.859 17.219 7.121 1 98.81 90 ILE A C 1
ATOM 694 O O . ILE A 1 90 ? -17.875 17.891 6.875 1 98.81 90 ILE A O 1
ATOM 698 N N . SER A 1 91 ? -16.094 17.375 8.227 1 98.69 91 SER A N 1
ATOM 699 C CA . SER A 1 91 ? -16.422 18.375 9.242 1 98.69 91 SER A CA 1
ATOM 700 C C . SER A 1 91 ? -15.234 18.672 10.148 1 98.69 91 SER A C 1
ATOM 702 O O . SER A 1 91 ? -14.172 18.062 9.992 1 98.69 91 SER A O 1
ATOM 704 N N . GLY A 1 92 ? -15.438 19.594 10.961 1 98.25 92 GLY A N 1
ATOM 705 C CA . GLY A 1 92 ? -14.43 19.938 11.953 1 98.25 92 GLY A CA 1
ATOM 706 C C . GLY A 1 92 ? -13.773 21.297 11.695 1 98.25 92 GLY A C 1
ATOM 707 O O . GLY A 1 92 ? -13.867 21.828 10.594 1 98.25 92 GLY A O 1
ATOM 708 N N . GLU A 1 93 ? -13.195 21.781 12.82 1 97.69 93 GLU A N 1
ATOM 709 C CA . GLU A 1 93 ? -12.367 22.984 12.781 1 97.69 93 GLU A CA 1
ATOM 710 C C . GLU A 1 93 ? -10.922 22.672 13.164 1 97.69 93 GLU A C 1
ATOM 712 O O . GLU A 1 93 ? -10.68 21.875 14.07 1 97.69 93 GLU A O 1
ATOM 717 N N . ILE A 1 94 ? -10.047 23.344 12.523 1 98.31 94 ILE A N 1
ATOM 718 C CA . ILE A 1 94 ? -8.633 23.078 12.766 1 98.31 94 ILE A CA 1
ATOM 719 C C . ILE A 1 94 ? -8.305 23.328 14.234 1 98.31 94 ILE A C 1
ATOM 721 O O . ILE A 1 94 ? -8.547 24.422 14.758 1 98.31 94 ILE A O 1
ATOM 725 N N . SER A 1 95 ? -7.836 22.406 14.859 1 98 95 SER A N 1
ATOM 726 C CA . SER A 1 95 ? -7.293 22.406 16.219 1 98 95 SER A CA 1
ATOM 727 C C . SER A 1 95 ? -6.129 21.438 16.344 1 98 95 SER A C 1
ATOM 729 O O . SER A 1 95 ? -6.266 20.25 16.016 1 98 95 SER A O 1
ATOM 731 N N . VAL A 1 96 ? -5.004 21.938 16.797 1 97.56 96 VAL A N 1
ATOM 732 C CA . VAL A 1 96 ? -3.816 21.094 16.781 1 97.56 96 VAL A CA 1
ATOM 733 C C . VAL A 1 96 ? -3.352 20.828 18.219 1 97.56 96 VAL A C 1
ATOM 735 O O . VAL A 1 96 ? -3.449 21.703 19.078 1 97.56 96 VAL A O 1
ATOM 738 N N . PRO A 1 97 ? -2.945 19.656 18.547 1 97.25 97 PRO A N 1
ATOM 739 C CA . PRO A 1 97 ? -2.221 19.438 19.797 1 97.25 97 PRO A CA 1
ATOM 740 C C . PRO A 1 97 ? -0.855 20.109 19.828 1 97.25 97 PRO A C 1
ATOM 742 O O . PRO A 1 97 ? 0.08 19.656 19.156 1 97.25 97 PRO A O 1
ATOM 745 N N . ALA A 1 98 ? -0.652 21.016 20.594 1 94.31 98 ALA A N 1
ATOM 746 C CA . ALA A 1 98 ? 0.491 21.922 20.562 1 94.31 98 ALA A CA 1
ATOM 747 C C . ALA A 1 98 ? 1.797 21.172 20.797 1 94.31 98 ALA A C 1
ATOM 749 O O . ALA A 1 98 ? 2.863 21.625 20.375 1 94.31 98 ALA A O 1
ATOM 750 N N . ASP A 1 99 ? 1.717 20.016 21.438 1 95.44 99 ASP A N 1
ATOM 751 C CA . ASP A 1 99 ? 2.934 19.281 21.75 1 95.44 99 ASP A CA 1
ATOM 752 C C . ASP A 1 99 ? 3.436 18.5 20.547 1 95.44 99 ASP A C 1
ATOM 754 O O . ASP A 1 99 ? 4.617 18.156 20.469 1 95.44 99 ASP A O 1
ATOM 758 N N . GLU A 1 100 ? 2.609 18.297 19.562 1 96.25 100 GLU A N 1
ATOM 759 C CA . GLU A 1 100 ? 2.971 17.422 18.438 1 96.25 100 GLU A CA 1
ATOM 760 C C . GLU A 1 100 ? 2.979 18.203 17.125 1 96.25 100 GLU A C 1
ATOM 762 O O . GLU A 1 100 ? 3.842 17.984 16.266 1 96.25 100 GLU A O 1
ATOM 767 N N . ILE A 1 101 ? 1.996 19.125 17 1 98.06 101 ILE A N 1
ATOM 768 C CA . ILE A 1 101 ? 1.789 19.828 15.734 1 98.06 101 ILE A CA 1
ATOM 769 C C . ILE A 1 101 ? 1.985 21.328 15.938 1 98.06 101 ILE A C 1
ATOM 771 O O . ILE A 1 101 ? 1.377 21.922 16.828 1 98.06 101 ILE A O 1
ATOM 775 N N . HIS A 1 102 ? 2.852 21.875 15.102 1 98.25 102 HIS A N 1
ATOM 776 C CA . HIS A 1 102 ? 3.146 23.297 15.148 1 98.25 102 HIS A CA 1
ATOM 777 C C . HIS A 1 102 ? 2.039 24.109 14.484 1 98.25 102 HIS A C 1
ATOM 779 O O . HIS A 1 102 ? 1.663 25.172 14.984 1 98.25 102 HIS A O 1
ATOM 785 N N . ASP A 1 103 ? 1.577 23.609 13.398 1 98.19 103 ASP A N 1
ATOM 786 C CA . ASP A 1 103 ? 0.544 24.328 12.648 1 98.19 103 ASP A CA 1
ATOM 787 C C . ASP A 1 103 ? -0.203 23.391 11.711 1 98.19 103 ASP A C 1
ATOM 789 O O . ASP A 1 103 ? 0.316 22.328 11.336 1 98.19 103 ASP A O 1
ATOM 793 N N . ALA A 1 104 ? -1.44 23.719 11.359 1 98.69 104 ALA A N 1
ATOM 794 C CA . ALA A 1 104 ? -2.283 23.031 10.383 1 98.69 104 ALA A CA 1
ATOM 795 C C . ALA A 1 104 ? -3.141 24.016 9.602 1 98.69 104 ALA A C 1
ATOM 797 O O . ALA A 1 104 ? -3.68 24.969 10.18 1 98.69 104 ALA A O 1
ATOM 798 N N . ARG A 1 105 ? -3.217 23.781 8.289 1 98 105 ARG A N 1
ATOM 799 C CA . ARG A 1 105 ? -4.008 24.703 7.488 1 98 105 ARG A CA 1
ATOM 800 C C . ARG A 1 105 ? -4.465 24.062 6.184 1 98 105 ARG A C 1
ATOM 802 O O . ARG A 1 105 ? -3.826 23.125 5.691 1 98 105 ARG A O 1
ATOM 809 N N . PHE A 1 106 ? -5.605 24.562 5.688 1 98.81 106 PHE A N 1
ATOM 810 C CA . PHE A 1 106 ? -5.992 24.312 4.305 1 98.81 106 PHE A CA 1
ATOM 811 C C . PHE A 1 106 ? -5.344 25.328 3.369 1 98.81 106 PHE A C 1
ATOM 813 O O . PHE A 1 106 ? -5.457 26.531 3.576 1 98.81 106 PHE A O 1
ATOM 820 N N . VAL A 1 107 ? -4.668 24.828 2.373 1 98.5 107 VAL A N 1
ATOM 821 C CA . VAL A 1 107 ? -3.938 25.688 1.459 1 98.5 107 VAL A CA 1
ATOM 822 C C . VAL A 1 107 ? -4.352 25.391 0.019 1 98.5 107 VAL A C 1
ATOM 824 O O . VAL A 1 107 ? -4.605 24.25 -0.335 1 98.5 107 VAL A O 1
ATOM 827 N N . GLU A 1 108 ? -4.422 26.453 -0.791 1 98.5 108 GLU A N 1
ATOM 828 C CA . GLU A 1 108 ? -4.512 26.25 -2.232 1 98.5 108 GLU A CA 1
ATOM 829 C C . GLU A 1 108 ? -3.188 25.734 -2.797 1 98.5 108 GLU A C 1
ATOM 831 O O . GLU A 1 108 ? -2.35 26.531 -3.234 1 98.5 108 GLU A O 1
ATOM 836 N N . LEU A 1 109 ? -3.02 24.547 -2.857 1 98.62 109 LEU A N 1
ATOM 837 C CA . LEU A 1 109 ? -1.765 23.922 -3.242 1 98.62 109 LEU A CA 1
ATOM 838 C C . LEU A 1 109 ? -1.763 23.578 -4.73 1 98.62 109 LEU A C 1
ATOM 840 O O . LEU A 1 109 ? -2.756 23.078 -5.254 1 98.62 109 LEU A O 1
ATOM 844 N N . ASN A 1 110 ? -0.703 23.844 -5.395 1 98.19 110 ASN A N 1
ATOM 845 C CA . ASN A 1 110 ? -0.509 23.484 -6.797 1 98.19 110 ASN A CA 1
ATOM 846 C C . ASN A 1 110 ? 0.965 23.266 -7.117 1 98.19 110 ASN A C 1
ATOM 848 O O . ASN A 1 110 ? 1.823 23.391 -6.242 1 98.19 110 ASN A O 1
ATOM 852 N N . GLU A 1 111 ? 1.279 22.859 -8.328 1 97.88 111 GLU A N 1
ATOM 853 C CA . GLU A 1 111 ? 2.637 22.484 -8.711 1 97.88 111 GLU A CA 1
ATOM 854 C C . GLU A 1 111 ? 3.582 23.672 -8.641 1 97.88 111 GLU A C 1
ATOM 856 O O . GLU A 1 111 ? 4.777 23.516 -8.398 1 97.88 111 GLU A O 1
ATOM 861 N N . GLU A 1 112 ? 3.037 24.859 -8.766 1 97.88 112 GLU A N 1
ATOM 862 C CA . GLU A 1 112 ? 3.865 26.062 -8.797 1 97.88 112 GLU A CA 1
ATOM 863 C C . GLU A 1 112 ? 4.281 26.484 -7.391 1 97.88 112 GLU A C 1
ATOM 865 O O . GLU A 1 112 ? 5.336 27.094 -7.203 1 97.88 112 GLU A O 1
ATOM 870 N N . ASN A 1 113 ? 3.482 26.188 -6.41 1 98.5 113 ASN A N 1
ATOM 871 C CA . ASN A 1 113 ? 3.771 26.734 -5.09 1 98.5 113 ASN A CA 1
ATOM 872 C C . ASN A 1 113 ? 4.137 25.641 -4.094 1 98.5 113 ASN A C 1
ATOM 874 O O . ASN A 1 113 ? 4.48 25.922 -2.947 1 98.5 113 ASN A O 1
ATOM 878 N N . ILE A 1 114 ? 4.098 24.391 -4.516 1 98.69 114 ILE A N 1
ATOM 879 C CA . ILE A 1 114 ? 4.262 23.266 -3.607 1 98.69 114 ILE A CA 1
ATOM 880 C C . ILE A 1 114 ? 5.621 23.359 -2.912 1 98.69 114 ILE A C 1
ATOM 882 O O . ILE A 1 114 ? 5.754 22.969 -1.746 1 98.69 114 ILE A O 1
ATOM 886 N N . ASP A 1 115 ? 6.641 23.891 -3.514 1 98.38 115 ASP A N 1
ATOM 887 C CA . ASP A 1 115 ? 7.988 23.969 -2.955 1 98.38 115 ASP A CA 1
ATOM 888 C C . ASP A 1 115 ? 8.047 24.938 -1.784 1 98.38 115 ASP A C 1
ATOM 890 O O . ASP A 1 115 ? 8.977 24.906 -0.977 1 98.38 115 ASP A O 1
ATOM 894 N N . GLN A 1 116 ? 7.094 25.812 -1.731 1 98.25 116 GLN A N 1
ATOM 895 C CA . GLN A 1 116 ? 7.02 26.75 -0.62 1 98.25 116 GLN A CA 1
ATOM 896 C C . GLN A 1 116 ? 6.523 26.062 0.65 1 98.25 116 GLN A C 1
ATOM 898 O O . GLN A 1 116 ? 6.727 26.578 1.755 1 98.25 116 GLN A O 1
ATOM 903 N N . TYR A 1 117 ? 5.887 24.984 0.528 1 98.62 117 TYR A N 1
ATOM 904 C CA . TYR A 1 117 ? 5.289 24.281 1.663 1 98.62 117 TYR A CA 1
ATOM 905 C C . TYR A 1 117 ? 6.047 23 1.983 1 98.62 117 TYR A C 1
ATOM 907 O O . TYR A 1 117 ? 6.398 22.75 3.139 1 98.62 117 TYR A O 1
ATOM 915 N N . ILE A 1 118 ? 6.227 22.219 0.97 1 98.69 118 ILE A N 1
ATOM 916 C CA . ILE A 1 118 ? 6.816 20.891 1.159 1 98.69 118 ILE A CA 1
ATOM 917 C C . ILE A 1 118 ? 8.234 20.875 0.599 1 98.69 118 ILE A C 1
ATOM 919 O O . ILE A 1 118 ? 8.43 20.891 -0.619 1 98.69 118 ILE A O 1
ATOM 923 N N . THR A 1 119 ? 9.219 20.719 1.472 1 97.88 119 THR A N 1
ATOM 924 C CA . THR A 1 119 ? 10.609 20.969 1.08 1 97.88 119 THR A CA 1
ATOM 925 C C . THR A 1 119 ? 11.383 19.656 0.999 1 97.88 119 THR A C 1
ATOM 927 O O . THR A 1 119 ? 12.516 19.625 0.51 1 97.88 119 THR A O 1
ATOM 930 N N . ARG A 1 120 ? 10.859 18.578 1.51 1 97.38 120 ARG A N 1
ATOM 931 C CA . ARG A 1 120 ? 11.508 17.266 1.426 1 97.38 120 ARG A CA 1
ATOM 932 C C . ARG A 1 120 ? 11.062 16.516 0.179 1 97.38 120 ARG A C 1
ATOM 934 O O . ARG A 1 120 ? 9.859 16.328 -0.047 1 97.38 120 ARG A O 1
ATOM 941 N N . PRO A 1 121 ? 11.984 16.062 -0.553 1 97.56 121 PRO A N 1
ATOM 942 C CA . PRO A 1 121 ? 11.633 15.523 -1.869 1 97.56 121 PRO A CA 1
ATOM 943 C C . PRO A 1 121 ? 10.703 14.312 -1.784 1 97.56 121 PRO A C 1
ATOM 945 O O . PRO A 1 121 ? 9.828 14.148 -2.635 1 97.56 121 PRO A O 1
ATOM 948 N N . ASN A 1 122 ? 10.914 13.398 -0.849 1 97.62 122 ASN A N 1
ATOM 949 C CA . ASN A 1 122 ? 10.047 12.234 -0.722 1 97.62 122 ASN A CA 1
ATOM 950 C C . ASN A 1 122 ? 8.625 12.633 -0.349 1 97.62 122 ASN A C 1
ATOM 952 O O . ASN A 1 122 ? 7.66 12.008 -0.802 1 97.62 122 ASN A O 1
ATOM 956 N N . MET A 1 123 ? 8.43 13.68 0.455 1 98.31 123 MET A N 1
ATOM 957 C CA . MET A 1 123 ? 7.113 14.164 0.852 1 98.31 123 MET A CA 1
ATOM 958 C C . MET A 1 123 ? 6.461 14.945 -0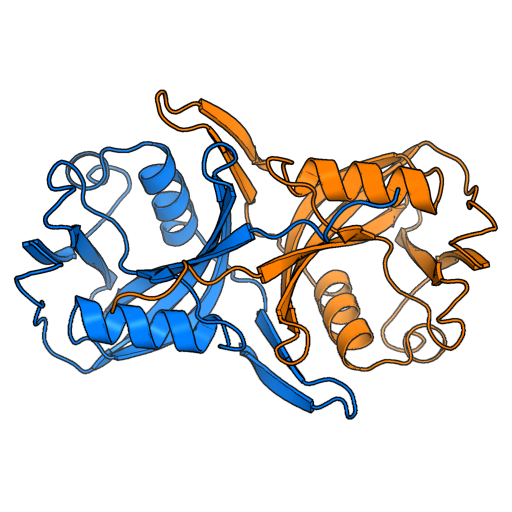.28 1 98.31 123 MET A C 1
ATOM 960 O O . MET A 1 123 ? 5.246 14.875 -0.471 1 98.31 123 MET A O 1
ATOM 964 N N . LYS A 1 124 ? 7.316 15.625 -1.006 1 98.5 124 LYS A N 1
ATOM 965 C CA . LYS A 1 124 ? 6.812 16.359 -2.162 1 98.5 124 LYS A CA 1
ATOM 966 C C . LYS A 1 124 ? 6.293 15.406 -3.234 1 98.5 124 LYS A C 1
ATOM 968 O O . LYS A 1 124 ? 5.207 15.609 -3.781 1 98.5 124 LYS A O 1
ATOM 973 N N . SER A 1 125 ? 7.035 14.367 -3.549 1 98.62 125 SER A N 1
ATOM 974 C CA . SER A 1 125 ? 6.68 13.398 -4.582 1 98.62 125 SER A CA 1
ATOM 975 C C . SER A 1 125 ? 5.32 12.758 -4.305 1 98.62 125 SER A C 1
ATOM 977 O O . SER A 1 125 ? 4.453 12.734 -5.176 1 98.62 125 SER A O 1
ATOM 979 N N . ARG A 1 126 ? 5.145 12.289 -3.057 1 98.75 126 ARG A N 1
ATOM 980 C CA . ARG A 1 126 ? 3.896 11.602 -2.742 1 98.75 126 ARG A CA 1
ATOM 981 C C . ARG A 1 126 ? 2.723 12.57 -2.74 1 98.75 126 ARG A C 1
ATOM 983 O O . ARG A 1 126 ? 1.601 12.195 -3.092 1 98.75 126 ARG A O 1
ATOM 990 N N . THR A 1 127 ? 2.955 13.828 -2.393 1 98.88 127 THR A N 1
ATOM 991 C CA . THR A 1 127 ? 1.895 14.828 -2.426 1 98.88 127 THR A CA 1
ATOM 992 C C . THR A 1 127 ? 1.516 15.172 -3.863 1 98.88 127 THR A C 1
ATOM 994 O O . THR A 1 127 ? 0.332 15.273 -4.191 1 98.88 127 THR A O 1
ATOM 997 N N . LEU A 1 128 ? 2.514 15.289 -4.707 1 98.75 128 LEU A N 1
ATOM 998 C CA . LEU A 1 128 ? 2.268 15.555 -6.121 1 98.75 128 LEU A CA 1
ATOM 999 C C . LEU A 1 128 ? 1.466 14.43 -6.758 1 98.75 128 LEU A C 1
ATOM 1001 O O . LEU A 1 128 ? 0.544 14.68 -7.539 1 98.75 128 LEU A O 1
ATOM 1005 N N . ASP A 1 129 ? 1.792 13.227 -6.469 1 98.75 129 ASP A N 1
ATOM 1006 C CA . ASP A 1 129 ? 1.05 12.086 -6.996 1 98.75 129 ASP A CA 1
ATOM 1007 C C . ASP A 1 129 ? -0.419 12.148 -6.582 1 98.75 129 ASP A C 1
ATOM 1009 O O . ASP A 1 129 ? -1.311 11.922 -7.402 1 98.75 129 ASP A O 1
ATOM 1013 N N . ALA A 1 130 ? -0.618 12.438 -5.316 1 98.75 130 ALA A N 1
ATOM 1014 C CA . ALA A 1 130 ? -1.987 12.508 -4.816 1 98.75 130 ALA A CA 1
ATOM 1015 C C . ALA A 1 130 ? -2.76 13.641 -5.484 1 98.75 130 ALA A C 1
ATOM 1017 O O . ALA A 1 130 ? -3.924 13.469 -5.859 1 98.75 130 ALA A O 1
ATOM 1018 N N . MET A 1 131 ? -2.082 14.758 -5.586 1 98.25 131 MET A N 1
ATOM 1019 C CA . MET A 1 131 ? -2.682 15.938 -6.199 1 98.25 131 MET A CA 1
ATOM 1020 C C . MET A 1 131 ? -3.096 15.656 -7.641 1 98.25 131 MET A C 1
ATOM 1022 O O . MET A 1 131 ? -4.145 16.125 -8.094 1 98.25 131 MET A O 1
ATOM 1026 N N . ASN A 1 132 ? -2.373 14.844 -8.297 1 97.44 132 ASN A N 1
ATOM 1027 C CA . ASN A 1 132 ? -2.574 14.633 -9.727 1 97.44 132 ASN A CA 1
ATOM 1028 C C . ASN A 1 132 ? -3.342 13.344 -10.008 1 97.44 132 ASN A C 1
ATOM 1030 O O . ASN A 1 132 ? -3.584 13 -11.164 1 97.44 132 ASN A O 1
ATOM 1034 N N . ALA A 1 133 ? -3.693 12.648 -8.977 1 97.06 133 ALA A N 1
ATOM 1035 C CA . ALA A 1 133 ? -4.371 11.359 -9.156 1 97.06 133 ALA A CA 1
ATOM 1036 C C . ALA A 1 133 ? -5.801 11.555 -9.641 1 97.06 133 ALA A C 1
ATOM 1038 O O . ALA A 1 133 ? -6.617 12.18 -8.953 1 97.06 133 ALA A O 1
ATOM 1039 N N . PHE A 1 134 ? -6.07 11.008 -10.773 1 93.69 134 PHE A N 1
ATOM 1040 C CA . PHE A 1 134 ? -7.43 11.023 -11.297 1 93.69 134 PHE A CA 1
ATOM 1041 C C . PHE A 1 134 ? -8.203 9.789 -10.844 1 93.69 134 PHE A C 1
ATOM 1043 O O . PHE A 1 134 ? -9.43 9.773 -10.883 1 93.69 134 PHE A O 1
ATOM 1050 N N . HIS A 1 135 ? -7.488 8.766 -10.445 1 95.75 135 HIS A N 1
ATOM 1051 C CA . HIS A 1 135 ? -8.078 7.516 -9.977 1 95.75 135 HIS A CA 1
ATOM 1052 C C . HIS A 1 135 ? -7.387 7.027 -8.703 1 95.75 135 HIS A C 1
ATOM 1054 O O . HIS A 1 135 ? -6.254 7.422 -8.422 1 95.75 135 HIS A O 1
ATOM 1060 N N . THR A 1 136 ? -8.148 6.305 -7.965 1 98.19 136 THR A N 1
ATOM 1061 C CA . THR A 1 136 ? -7.609 5.605 -6.805 1 98.19 136 THR A CA 1
ATOM 1062 C C . THR A 1 136 ? -7.727 4.094 -6.984 1 98.19 136 THR A C 1
ATOM 1064 O O . THR A 1 136 ? -8.367 3.621 -7.926 1 98.19 136 THR A O 1
ATOM 1067 N N . ILE A 1 137 ? -7.055 3.381 -6.18 1 98.56 137 ILE A N 1
ATOM 1068 C CA . ILE A 1 137 ? -7.203 1.931 -6.164 1 98.56 137 ILE A CA 1
ATOM 1069 C C . ILE A 1 137 ? -7.914 1.497 -4.883 1 98.56 137 ILE A C 1
ATOM 1071 O O . ILE A 1 137 ? -7.988 2.26 -3.918 1 98.56 137 ILE A O 1
ATOM 1075 N N . PRO A 1 138 ? -8.398 0.221 -4.867 1 98.31 138 PRO A N 1
ATOM 1076 C CA . PRO A 1 138 ? -9.148 -0.241 -3.697 1 98.31 138 PRO A CA 1
ATOM 1077 C C . PRO A 1 138 ? -8.25 -0.587 -2.516 1 98.31 138 PRO A C 1
ATOM 1079 O O . PRO A 1 138 ? -7.074 -0.925 -2.709 1 98.31 138 PRO A O 1
ATOM 1082 N N . TYR A 1 139 ? -8.789 -0.47 -1.416 1 98.81 139 TYR A N 1
ATOM 1083 C CA . TYR A 1 139 ? -8.266 -0.929 -0.134 1 98.81 139 TYR A CA 1
ATOM 1084 C C . TYR A 1 139 ? -9.289 -1.802 0.59 1 98.81 139 TYR A C 1
ATOM 1086 O O . TYR A 1 139 ? -10.469 -1.458 0.663 1 98.81 139 TYR A O 1
ATOM 1094 N N . GLU A 1 140 ? -8.812 -2.963 1.09 1 98.75 140 GLU A N 1
ATOM 1095 C CA . GLU A 1 140 ? -9.68 -3.832 1.883 1 98.75 140 GLU A CA 1
ATOM 1096 C C . GLU A 1 140 ? -8.992 -4.266 3.174 1 98.75 140 GLU A C 1
ATOM 1098 O O . GLU A 1 140 ? -7.773 -4.48 3.195 1 98.75 140 GLU A O 1
ATOM 1103 N N . THR A 1 141 ? -9.773 -4.395 4.191 1 98.75 141 THR A N 1
ATOM 1104 C CA . THR A 1 141 ? -9.359 -5.074 5.414 1 98.75 141 THR A CA 1
ATOM 1105 C C . THR A 1 141 ? -10.188 -6.336 5.637 1 98.75 141 THR A C 1
ATOM 1107 O O . THR A 1 141 ? -11.422 -6.301 5.551 1 98.75 141 THR A O 1
ATOM 1110 N N . TRP A 1 142 ? -9.469 -7.422 5.949 1 98.06 142 TRP A N 1
ATOM 1111 C CA . TRP A 1 142 ? -10.109 -8.711 6.199 1 98.06 142 TRP A CA 1
ATOM 1112 C C . TRP A 1 142 ? -9.719 -9.258 7.57 1 98.06 142 TRP A C 1
ATOM 1114 O O . TRP A 1 142 ? -8.594 -9.047 8.031 1 98.06 142 TRP A O 1
ATOM 1124 N N . GLU A 1 143 ? -10.625 -9.875 8.258 1 96.69 143 GLU A N 1
ATOM 1125 C CA . GLU A 1 143 ? -10.336 -10.875 9.289 1 96.69 143 GLU A CA 1
ATOM 1126 C C . GLU A 1 143 ? -10.398 -12.289 8.719 1 96.69 143 GLU A C 1
ATOM 1128 O O . GLU A 1 143 ? -11.242 -12.586 7.871 1 96.69 143 GLU A O 1
ATOM 1133 N N . VAL A 1 144 ? -9.492 -13.141 9.219 1 92.38 144 VAL A N 1
ATOM 1134 C CA . VAL A 1 144 ? -9.484 -14.492 8.68 1 92.38 144 VAL A CA 1
ATOM 1135 C C . VAL A 1 144 ? -9.742 -15.5 9.797 1 92.38 144 VAL A C 1
ATOM 1137 O O . VAL A 1 144 ? -9.445 -15.234 10.961 1 92.38 144 VAL A O 1
ATOM 1140 N N . ASN A 1 145 ? -10.477 -16.781 9.586 1 88.19 145 ASN A N 1
ATOM 1141 C CA . ASN A 1 145 ? -10.859 -17.891 10.461 1 88.19 145 ASN A CA 1
ATOM 1142 C C . ASN A 1 145 ? -12 -17.5 11.391 1 88.19 145 ASN A C 1
ATOM 1144 O O . ASN A 1 145 ? -11.844 -17.531 12.617 1 88.19 145 ASN A O 1
ATOM 1148 N N . PRO A 1 146 ? -13.125 -16.938 10.984 1 91.69 146 PRO A N 1
ATOM 1149 C CA . PRO A 1 146 ? -13.531 -17.062 9.586 1 91.69 146 PRO A CA 1
ATOM 1150 C C . PRO A 1 146 ? -13.219 -15.82 8.766 1 91.69 146 PRO A C 1
ATOM 1152 O O . PRO A 1 146 ? -12.781 -14.805 9.32 1 91.69 146 PRO A O 1
ATOM 1155 N N . TYR A 1 147 ? -13.438 -15.938 7.449 1 95 147 TYR A N 1
ATOM 1156 C CA . TYR A 1 147 ? -13.242 -14.781 6.578 1 95 147 TYR A CA 1
ATOM 1157 C C . TYR A 1 147 ? -14.359 -13.766 6.766 1 95 147 TYR A C 1
ATOM 1159 O O . TYR A 1 147 ? -15.539 -14.086 6.594 1 95 147 TYR A O 1
ATOM 1167 N N . ASN A 1 148 ? -13.961 -12.602 7.16 1 96.12 148 ASN A N 1
ATOM 1168 C CA . ASN A 1 148 ? -14.867 -11.461 7.289 1 96.12 148 ASN A CA 1
ATOM 1169 C C . ASN A 1 148 ? -14.273 -10.203 6.668 1 96.12 148 ASN A C 1
ATOM 1171 O O . ASN A 1 148 ? -13.164 -9.789 7.02 1 96.12 148 ASN A O 1
ATOM 1175 N N . LEU A 1 149 ? -14.961 -9.68 5.684 1 97.06 149 LEU A N 1
ATOM 1176 C CA . LEU A 1 149 ? -14.57 -8.383 5.148 1 97.06 149 LEU A CA 1
ATOM 1177 C C . LEU A 1 149 ? -14.938 -7.266 6.121 1 97.06 149 LEU A C 1
ATOM 1179 O O . LEU A 1 149 ? -16.109 -6.957 6.309 1 97.06 149 LEU A O 1
ATOM 1183 N N . VAL A 1 150 ? -13.953 -6.633 6.73 1 96.25 150 VAL A N 1
ATOM 1184 C CA . VAL A 1 150 ? -14.156 -5.598 7.742 1 96.25 150 VAL A CA 1
ATOM 1185 C C . VAL A 1 150 ? -14.508 -4.273 7.07 1 96.25 150 VAL A C 1
ATOM 1187 O O . VAL A 1 150 ? -15.344 -3.52 7.566 1 96.25 150 VAL A O 1
ATOM 1190 N N . GLY A 1 151 ? -13.844 -3.949 5.949 1 96.88 151 GLY A N 1
ATOM 1191 C CA . GLY A 1 151 ? -14.102 -2.721 5.215 1 96.88 151 GLY A CA 1
ATOM 1192 C C . GLY A 1 151 ? -13.453 -2.695 3.846 1 96.88 151 GLY A C 1
ATOM 1193 O O . GLY A 1 151 ? -12.508 -3.445 3.588 1 96.88 151 GLY A O 1
ATOM 1194 N N . ARG A 1 152 ? -14.094 -1.932 3.002 1 97.75 152 ARG A N 1
ATOM 1195 C CA . ARG A 1 152 ? -13.602 -1.72 1.645 1 97.75 152 ARG A CA 1
ATOM 1196 C C . ARG A 1 152 ? -13.852 -0.286 1.189 1 97.75 152 ARG A C 1
ATOM 1198 O O . ARG A 1 152 ? -14.914 0.277 1.448 1 97.75 152 ARG A O 1
ATOM 1205 N N . ILE A 1 153 ? -12.82 0.258 0.652 1 97 153 ILE A N 1
ATOM 1206 C CA . ILE A 1 153 ? -13.008 1.54 -0.018 1 97 153 ILE A CA 1
ATOM 1207 C C . ILE A 1 153 ? -12.336 1.51 -1.388 1 97 153 ILE A C 1
ATOM 1209 O O . ILE A 1 153 ? -11.367 0.767 -1.596 1 97 153 ILE A O 1
ATOM 1213 N N . MET B 1 1 ? 2.939 7.844 25.797 1 34.97 1 MET B N 1
ATOM 1214 C CA . MET B 1 1 ? 2.68 6.484 25.328 1 34.97 1 MET B CA 1
ATOM 1215 C C . MET B 1 1 ? 3.977 5.695 25.203 1 34.97 1 MET B C 1
ATOM 1217 O O . MET B 1 1 ? 4.785 5.953 24.312 1 34.97 1 MET B O 1
ATOM 1221 N N . ASN B 1 2 ? 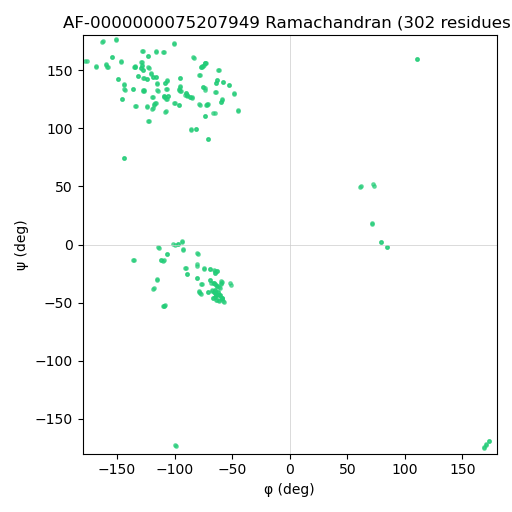4.574 5.113 26.094 1 48.59 2 ASN B N 1
ATOM 1222 C CA . ASN B 1 2 ? 5.832 4.438 26.391 1 48.59 2 ASN B CA 1
ATOM 1223 C C . ASN B 1 2 ? 6.156 3.363 25.359 1 48.59 2 ASN B C 1
ATOM 1225 O O . ASN B 1 2 ? 7.062 2.551 25.562 1 48.59 2 ASN B O 1
ATOM 1229 N N . GLY B 1 3 ? 5.102 2.564 24.688 1 57.34 3 GLY B N 1
ATOM 1230 C CA . GLY B 1 3 ? 5.215 1.24 24.094 1 57.34 3 GLY B CA 1
ATOM 1231 C C . GLY B 1 3 ? 5.926 1.241 22.75 1 57.34 3 GLY B C 1
ATOM 1232 O O . GLY B 1 3 ? 6.133 2.299 22.156 1 57.34 3 GLY B O 1
ATOM 1233 N N . SER B 1 4 ? 6.602 0.016 22.359 1 81.62 4 SER B N 1
ATOM 1234 C CA . SER B 1 4 ? 7.348 -0.335 21.156 1 81.62 4 SER B CA 1
ATOM 1235 C C . SER B 1 4 ? 6.57 0.039 19.906 1 81.62 4 SER B C 1
ATOM 1237 O O . SER B 1 4 ? 5.34 0.084 19.922 1 81.62 4 SER B O 1
ATOM 1239 N N . THR B 1 5 ? 7.125 0.738 18.906 1 92.5 5 THR B N 1
ATOM 1240 C CA . THR B 1 5 ? 6.562 1.111 17.609 1 92.5 5 THR B CA 1
ATOM 1241 C C . THR B 1 5 ? 5.859 -0.078 16.969 1 92.5 5 THR B C 1
ATOM 1243 O O . THR B 1 5 ? 6.457 -1.139 16.781 1 92.5 5 THR B O 1
ATOM 1246 N N . PRO B 1 6 ? 4.539 0.121 16.828 1 96.31 6 PRO B N 1
ATOM 1247 C CA . PRO B 1 6 ? 3.826 -0.985 16.172 1 96.31 6 PRO B CA 1
ATOM 1248 C C . PRO B 1 6 ? 4.441 -1.377 14.836 1 96.31 6 PRO B C 1
ATOM 1250 O O . PRO B 1 6 ? 4.871 -0.509 14.07 1 96.31 6 PRO B O 1
ATOM 1253 N N . LYS B 1 7 ? 4.535 -2.691 14.617 1 97.12 7 LYS B N 1
ATOM 1254 C CA . LYS B 1 7 ? 5.074 -3.201 13.359 1 97.12 7 LYS B CA 1
ATOM 1255 C C . LYS B 1 7 ? 4.137 -4.23 12.734 1 97.12 7 LYS B C 1
ATOM 1257 O O . LYS B 1 7 ? 3.297 -4.812 13.43 1 97.12 7 LYS B O 1
ATOM 1262 N N . HIS B 1 8 ? 4.227 -4.43 11.43 1 98.44 8 HIS B N 1
ATOM 1263 C CA . HIS B 1 8 ? 3.414 -5.344 10.633 1 98.44 8 HIS B CA 1
ATOM 1264 C C . HIS B 1 8 ? 4.277 -6.164 9.68 1 98.44 8 HIS B C 1
ATOM 1266 O O . HIS B 1 8 ? 5.375 -5.738 9.305 1 98.44 8 HIS B O 1
ATOM 1272 N N . ILE B 1 9 ? 3.783 -7.348 9.352 1 98.44 9 ILE B N 1
ATOM 1273 C CA . ILE B 1 9 ? 4.355 -8.039 8.203 1 98.44 9 ILE B CA 1
ATOM 1274 C C . ILE B 1 9 ? 3.896 -7.371 6.914 1 98.44 9 ILE B C 1
ATOM 1276 O O . ILE B 1 9 ? 2.725 -7.012 6.777 1 98.44 9 ILE B O 1
ATOM 1280 N N . VAL B 1 10 ? 4.766 -7.129 5.988 1 98.81 10 VAL B N 1
ATOM 1281 C CA . VAL B 1 10 ? 4.43 -6.641 4.652 1 98.81 10 VAL B CA 1
ATOM 1282 C C . VAL B 1 10 ? 4.66 -7.742 3.623 1 98.81 10 VAL B C 1
ATOM 1284 O O . VAL B 1 10 ? 5.707 -8.391 3.627 1 98.81 10 VAL B O 1
ATOM 1287 N N . SER B 1 11 ? 3.641 -7.992 2.844 1 98.81 11 SER B N 1
ATOM 1288 C CA . SER B 1 11 ? 3.752 -8.953 1.753 1 98.81 11 SER B CA 1
ATOM 1289 C C . SER B 1 11 ? 3.391 -8.32 0.414 1 98.81 11 SER B C 1
ATOM 1291 O O . SER B 1 11 ? 2.844 -7.219 0.373 1 98.81 11 SER B O 1
ATOM 1293 N N . VAL B 1 12 ? 3.805 -8.984 -0.632 1 98.94 12 VAL B N 1
ATOM 1294 C CA . VAL B 1 12 ? 3.449 -8.57 -1.985 1 98.94 12 VAL B CA 1
ATOM 1295 C C . VAL B 1 12 ? 2.84 -9.75 -2.742 1 98.94 12 VAL B C 1
ATOM 1297 O O . VAL B 1 12 ? 3.109 -10.906 -2.422 1 98.94 12 VAL B O 1
ATOM 1300 N N . SER B 1 13 ? 1.988 -9.453 -3.631 1 98.88 13 SER B N 1
ATOM 1301 C CA . SER B 1 13 ? 1.479 -10.352 -4.66 1 98.88 13 SER B CA 1
ATOM 1302 C C . SER B 1 13 ? 1.577 -9.719 -6.043 1 98.88 13 SER B C 1
ATOM 1304 O O . SER B 1 13 ? 1.57 -8.492 -6.176 1 98.88 13 SER B O 1
ATOM 1306 N N . ALA B 1 14 ? 1.716 -10.523 -7.074 1 98.94 14 ALA B N 1
ATOM 1307 C CA . ALA B 1 14 ? 1.842 -10.008 -8.438 1 98.94 14 ALA B CA 1
ATOM 1308 C C . ALA B 1 14 ? 0.77 -10.602 -9.344 1 98.94 14 ALA B C 1
ATOM 1310 O O . ALA B 1 14 ? 0.659 -11.828 -9.469 1 98.94 14 ALA B O 1
ATOM 1311 N N . PHE B 1 15 ? -0.058 -9.773 -9.891 1 98.94 15 PHE B N 1
ATOM 1312 C CA . PHE B 1 15 ? -0.934 -10.148 -11 1 98.94 15 PHE B CA 1
ATOM 1313 C C . PHE B 1 15 ? -0.182 -10.102 -12.32 1 98.94 15 PHE B C 1
ATOM 1315 O O . PHE B 1 15 ? -0.071 -9.047 -12.945 1 98.94 15 PHE B O 1
ATOM 1322 N N . VAL B 1 16 ? 0.253 -11.219 -12.781 1 98.94 16 VAL B N 1
ATOM 1323 C CA . VAL B 1 16 ? 1.148 -11.32 -13.93 1 98.94 16 VAL B CA 1
ATOM 1324 C C . VAL B 1 16 ? 0.372 -11.82 -15.148 1 98.94 16 VAL B C 1
ATOM 1326 O O . VAL B 1 16 ? -0.271 -12.867 -15.094 1 98.94 16 VAL B O 1
ATOM 1329 N N . THR B 1 17 ? 0.477 -11.125 -16.219 1 98.81 17 THR B N 1
ATOM 1330 C CA . THR B 1 17 ? -0.137 -11.562 -17.469 1 98.81 17 THR B CA 1
ATOM 1331 C C . THR B 1 17 ? 0.92 -11.773 -18.547 1 98.81 17 THR B C 1
ATOM 1333 O O . THR B 1 17 ? 1.925 -11.055 -18.578 1 98.81 17 THR B O 1
ATOM 1336 N N . ASN B 1 18 ? 0.721 -12.734 -19.359 1 98.62 18 ASN B N 1
ATOM 1337 C CA . ASN B 1 18 ? 1.615 -12.953 -20.5 1 98.62 18 ASN B CA 1
ATOM 1338 C C . ASN B 1 18 ? 1.036 -12.391 -21.781 1 98.62 18 ASN B C 1
ATOM 1340 O O . ASN B 1 18 ? 0.037 -11.664 -21.766 1 98.62 18 ASN B O 1
ATOM 1344 N N . GLU B 1 19 ? 1.671 -12.656 -22.875 1 97.69 19 GLU B N 1
ATOM 1345 C CA . GLU B 1 19 ? 1.314 -12.07 -24.156 1 97.69 19 GLU B CA 1
ATOM 1346 C C . GLU B 1 19 ? -0.065 -12.539 -24.625 1 97.69 19 GLU B C 1
ATOM 1348 O O . GLU B 1 19 ? -0.711 -11.875 -25.438 1 97.69 19 GLU B O 1
ATOM 1353 N N . ARG B 1 20 ? -0.496 -13.664 -24.109 1 98 20 ARG B N 1
ATOM 1354 C CA . ARG B 1 20 ? -1.806 -14.195 -24.469 1 98 20 ARG B CA 1
ATOM 1355 C C . ARG B 1 20 ? -2.873 -13.742 -23.484 1 98 20 ARG B C 1
ATOM 1357 O O . ARG B 1 20 ? -3.982 -14.281 -23.469 1 98 20 ARG B O 1
ATOM 1364 N N . ASN B 1 21 ? -2.447 -12.906 -22.516 1 97.62 21 ASN B N 1
ATOM 1365 C CA . ASN B 1 21 ? -3.314 -12.367 -21.484 1 97.62 21 ASN B CA 1
ATOM 1366 C C . ASN B 1 21 ? -3.73 -13.438 -20.469 1 97.62 21 ASN B C 1
ATOM 1368 O O . ASN B 1 21 ? -4.777 -13.32 -19.844 1 97.62 21 ASN B O 1
ATOM 1372 N N . GLU B 1 22 ? -3.059 -14.461 -20.422 1 98.81 22 GLU B N 1
ATOM 1373 C CA . GLU B 1 22 ? -3.258 -15.445 -19.359 1 98.81 22 GLU B CA 1
ATOM 1374 C C . GLU B 1 22 ? -2.639 -14.969 -18.047 1 98.81 22 GLU B C 1
ATOM 1376 O O . GLU B 1 22 ? -1.664 -14.219 -18.062 1 98.81 22 GLU B O 1
ATOM 1381 N N . VAL B 1 23 ? -3.201 -15.461 -16.953 1 98.94 23 VAL B N 1
ATOM 1382 C CA . VAL B 1 23 ? -2.785 -15.016 -15.633 1 98.94 23 VAL B CA 1
ATOM 1383 C C . VAL B 1 23 ? -1.974 -16.109 -14.945 1 98.94 23 VAL B C 1
ATOM 1385 O O . VAL B 1 23 ? -2.375 -17.281 -14.945 1 98.94 23 VAL B O 1
ATOM 1388 N N . LEU B 1 24 ? -0.838 -15.766 -14.344 1 98.94 24 LEU B N 1
ATOM 1389 C CA . LEU B 1 24 ? -0.001 -16.703 -13.609 1 98.94 24 LEU B CA 1
ATOM 1390 C C . LEU B 1 24 ? -0.575 -16.984 -12.227 1 98.94 24 LEU B C 1
ATOM 1392 O O . LEU B 1 24 ? -0.778 -16.047 -11.438 1 98.94 24 LEU B O 1
ATOM 1396 N N . LEU B 1 25 ? -0.896 -18.188 -11.914 1 98.94 25 LEU B N 1
ATOM 1397 C CA . LEU B 1 25 ? -1.358 -18.625 -10.602 1 98.94 25 LEU B CA 1
ATOM 1398 C C . LEU B 1 25 ? -0.467 -19.719 -10.039 1 98.94 25 LEU B C 1
ATOM 1400 O O . LEU B 1 25 ? 0.163 -20.469 -10.797 1 98.94 25 LEU B O 1
ATOM 1404 N N . VAL B 1 26 ? -0.43 -19.766 -8.727 1 98.88 26 VAL B N 1
ATOM 1405 C CA . VAL B 1 26 ? 0.309 -20.828 -8.039 1 98.88 26 VAL B CA 1
ATOM 1406 C C . VAL B 1 26 ? -0.591 -21.5 -7.008 1 98.88 26 VAL B C 1
ATOM 1408 O O . VAL B 1 26 ? -1.585 -20.922 -6.566 1 98.88 26 VAL B O 1
ATOM 1411 N N . GLN B 1 27 ? -0.316 -22.672 -6.711 1 98.38 27 GLN B N 1
ATOM 1412 C CA . GLN B 1 27 ? -0.878 -23.422 -5.598 1 98.38 27 GLN B CA 1
ATOM 1413 C C . GLN B 1 27 ? 0.211 -23.859 -4.617 1 98.38 27 GLN B C 1
ATOM 1415 O O . GLN B 1 27 ? 1.137 -24.578 -4.988 1 98.38 27 GLN B O 1
ATOM 1420 N N . ALA B 1 28 ? 0.113 -23.359 -3.402 1 97.25 28 ALA B N 1
ATOM 1421 C CA . ALA B 1 28 ? 1.115 -23.688 -2.393 1 97.25 28 ALA B CA 1
ATOM 1422 C C . ALA B 1 28 ? 0.947 -25.125 -1.901 1 97.25 28 ALA B C 1
ATOM 1424 O O . ALA B 1 28 ? -0.171 -25.656 -1.852 1 97.25 28 ALA B O 1
ATOM 1425 N N . GLN B 1 29 ? 2.041 -25.766 -1.359 1 97.12 29 GLN B N 1
ATOM 1426 C CA . GLN B 1 29 ? 2.014 -27.141 -0.851 1 97.12 29 GLN B CA 1
ATOM 1427 C C . GLN B 1 29 ? 1.108 -27.25 0.373 1 97.12 29 GLN B C 1
ATOM 1429 O O . GLN B 1 29 ? 0.425 -28.266 0.553 1 97.12 29 GLN B O 1
ATOM 1434 N N . TRP B 1 30 ? 1.038 -26.234 1.163 1 94.38 30 TRP B N 1
ATOM 1435 C CA . TRP B 1 30 ? 0.32 -26.312 2.432 1 94.38 30 TRP B CA 1
ATOM 1436 C C . TRP B 1 30 ? -1.091 -25.75 2.289 1 94.38 30 TRP B C 1
ATOM 1438 O O . TRP B 1 30 ? -1.838 -25.672 3.266 1 94.38 30 TRP B O 1
ATOM 1448 N N . ARG B 1 31 ? -1.394 -25.328 1.145 1 93.69 31 ARG B N 1
ATOM 1449 C CA . ARG B 1 31 ? -2.686 -24.719 0.84 1 93.69 31 ARG B CA 1
ATOM 1450 C C . ARG B 1 31 ? -3.154 -25.094 -0.561 1 93.69 31 ARG B C 1
ATOM 1452 O O . ARG B 1 31 ? -3.299 -24.234 -1.429 1 93.69 31 ARG B O 1
ATOM 1459 N N . LYS B 1 32 ? -3.594 -26.281 -0.738 1 94.56 32 LYS B N 1
ATOM 1460 C CA . LYS B 1 32 ? -3.871 -26.844 -2.062 1 94.56 32 LYS B CA 1
ATOM 1461 C C . LYS B 1 32 ? -5.332 -26.625 -2.451 1 94.56 32 LYS B C 1
ATOM 1463 O O . LYS B 1 32 ? -5.727 -26.906 -3.582 1 94.56 32 LYS B O 1
ATOM 1468 N N . ASP B 1 33 ? -6.098 -26.062 -1.509 1 95.81 33 ASP B N 1
ATOM 1469 C CA . ASP B 1 33 ? -7.523 -25.875 -1.741 1 95.81 33 ASP B CA 1
ATOM 1470 C C . ASP B 1 33 ? -7.777 -24.625 -2.594 1 95.81 33 ASP B C 1
ATOM 1472 O O . ASP B 1 33 ? -8.906 -24.375 -3.016 1 95.81 33 ASP B O 1
ATOM 1476 N N . THR B 1 34 ? -6.758 -23.828 -2.871 1 98.19 34 THR B N 1
ATOM 1477 C CA . THR B 1 34 ? -6.934 -22.578 -3.607 1 98.19 34 THR B CA 1
ATOM 1478 C C . THR B 1 34 ? -5.684 -22.25 -4.422 1 98.19 34 THR B C 1
ATOM 1480 O O . THR B 1 34 ? -4.566 -22.547 -3.996 1 98.19 34 THR B O 1
ATOM 1483 N N . TRP B 1 35 ? -5.93 -21.734 -5.574 1 98.69 35 TRP B N 1
ATOM 1484 C CA . TRP B 1 35 ? -4.871 -21.031 -6.293 1 98.69 35 TRP B CA 1
ATOM 1485 C C . TRP B 1 35 ? -4.758 -19.594 -5.812 1 98.69 35 TRP B C 1
ATOM 1487 O O . TRP B 1 35 ? -5.668 -19.062 -5.164 1 98.69 35 TRP B O 1
ATOM 1497 N N . GLU B 1 36 ? -3.664 -19.016 -6.074 1 98.69 36 GLU B N 1
ATOM 1498 C CA . GLU B 1 36 ? -3.434 -17.625 -5.695 1 98.69 36 GLU B CA 1
ATOM 1499 C C . GLU B 1 36 ? -2.404 -16.969 -6.609 1 98.69 36 GLU B C 1
ATOM 1501 O O . GLU B 1 36 ? -1.701 -17.641 -7.355 1 98.69 36 GLU B O 1
ATOM 1506 N N . MET B 1 37 ? -2.391 -15.664 -6.621 1 98.88 37 MET B N 1
ATOM 1507 C CA . MET B 1 37 ? -1.293 -14.953 -7.266 1 98.88 37 MET B CA 1
ATOM 1508 C C . MET B 1 37 ? 0.028 -15.227 -6.559 1 98.88 37 MET B C 1
ATOM 1510 O O . MET B 1 37 ? 0.074 -15.305 -5.328 1 98.88 37 MET B O 1
ATOM 1514 N N . PRO B 1 38 ? 1.104 -15.422 -7.332 1 98.88 38 PRO B N 1
ATOM 1515 C CA . PRO B 1 38 ? 2.391 -15.602 -6.656 1 98.88 38 PRO B CA 1
ATOM 1516 C C . PRO B 1 38 ? 2.807 -14.367 -5.852 1 98.88 38 PRO B C 1
ATOM 1518 O O . PRO B 1 38 ? 2.43 -13.242 -6.191 1 98.88 38 PRO B O 1
ATOM 1521 N N . GLY B 1 39 ? 3.523 -14.508 -4.812 1 98.56 39 GLY B N 1
ATOM 1522 C CA . GLY B 1 39 ? 3.959 -13.453 -3.91 1 98.56 39 GLY B CA 1
ATOM 1523 C C . GLY B 1 39 ? 4.609 -13.984 -2.646 1 98.56 39 GLY B C 1
ATOM 1524 O O . GLY B 1 39 ? 4.945 -15.172 -2.562 1 98.56 39 GLY B O 1
ATOM 1525 N N . GLY B 1 40 ? 4.879 -13.055 -1.68 1 98.25 40 GLY B N 1
ATOM 1526 C CA . GLY B 1 40 ? 5.52 -13.445 -0.433 1 98.25 40 GLY B CA 1
ATOM 1527 C C . GLY B 1 40 ? 5.898 -12.258 0.437 1 98.25 40 GLY B C 1
ATOM 1528 O O . GLY B 1 40 ? 5.43 -11.141 0.209 1 98.25 40 GLY B O 1
ATOM 1529 N N . GLN B 1 41 ? 6.656 -12.539 1.442 1 98.38 41 GLN B N 1
ATOM 1530 C CA . GLN B 1 41 ? 7.027 -11.531 2.424 1 98.38 41 GLN B CA 1
ATOM 1531 C C . GLN B 1 41 ? 8.125 -10.617 1.888 1 98.38 41 GLN B C 1
ATOM 1533 O O . GLN B 1 41 ? 8.992 -11.062 1.124 1 98.38 41 GLN B O 1
ATOM 1538 N N . VAL B 1 42 ? 8.047 -9.391 2.289 1 98.69 42 VAL B N 1
ATOM 1539 C CA . VAL B 1 42 ? 9.086 -8.414 1.976 1 98.69 42 VAL B CA 1
ATOM 1540 C C . VAL B 1 42 ? 10.156 -8.438 3.061 1 98.69 42 VAL B C 1
ATOM 1542 O O . VAL B 1 42 ? 9.844 -8.383 4.254 1 98.69 42 VAL B O 1
ATOM 1545 N N . GLU B 1 43 ? 11.43 -8.562 2.648 1 98.12 43 GLU B N 1
ATOM 1546 C CA . GLU B 1 43 ? 12.523 -8.5 3.607 1 98.12 43 GLU B CA 1
ATOM 1547 C C . GLU B 1 43 ? 12.75 -7.07 4.094 1 98.12 43 GLU B C 1
ATOM 1549 O O . GLU B 1 43 ? 12.359 -6.109 3.424 1 98.12 43 GLU B O 1
ATOM 1554 N N . GLU B 1 44 ? 13.344 -6.93 5.262 1 96.69 44 GLU B N 1
ATOM 1555 C CA . GLU B 1 44 ? 13.641 -5.602 5.801 1 96.69 44 GLU B CA 1
ATOM 1556 C C . GLU B 1 44 ? 14.547 -4.812 4.859 1 96.69 44 GLU B C 1
ATOM 1558 O O . GLU B 1 44 ? 15.594 -5.312 4.438 1 96.69 44 GLU B O 1
ATOM 1563 N N . GLY B 1 45 ? 14.07 -3.611 4.477 1 96.31 45 GLY B N 1
ATOM 1564 C CA . GLY B 1 45 ? 14.883 -2.742 3.641 1 96.31 45 GLY B CA 1
ATOM 1565 C C . GLY B 1 45 ? 14.758 -3.055 2.16 1 96.31 45 GLY B C 1
ATOM 1566 O O . GLY B 1 45 ? 15.328 -2.348 1.323 1 96.31 45 GLY B O 1
ATOM 1567 N N . GLU B 1 46 ? 13.992 -4.055 1.81 1 97.94 46 GLU B N 1
ATOM 1568 C CA . GLU B 1 46 ? 13.812 -4.465 0.42 1 97.94 46 GLU B CA 1
ATOM 1569 C C . GLU B 1 46 ? 12.688 -3.674 -0.248 1 97.94 46 GLU B C 1
ATOM 1571 O O . GLU B 1 46 ? 11.594 -3.551 0.306 1 97.94 46 GLU B O 1
ATOM 1576 N N . ALA B 1 47 ? 13.016 -3.092 -1.369 1 98.69 47 ALA B N 1
ATOM 1577 C CA . ALA B 1 47 ? 11.953 -2.453 -2.137 1 98.69 47 ALA B CA 1
ATOM 1578 C C . ALA B 1 47 ? 10.852 -3.453 -2.486 1 98.69 47 ALA B C 1
ATOM 1580 O O . ALA B 1 47 ? 11.141 -4.59 -2.865 1 98.69 47 ALA B O 1
ATOM 1581 N N . LEU B 1 48 ? 9.602 -3.057 -2.41 1 98.88 48 LEU B N 1
ATOM 1582 C CA . LEU B 1 48 ? 8.492 -3.988 -2.572 1 98.88 48 LEU B CA 1
ATOM 1583 C C . LEU B 1 48 ? 8.422 -4.516 -4 1 98.88 48 LEU B C 1
ATOM 1585 O O . LEU B 1 48 ? 8.07 -5.676 -4.223 1 98.88 48 LEU B O 1
ATOM 1589 N N . ASP B 1 49 ? 8.68 -3.613 -4.984 1 98.88 49 ASP B N 1
ATOM 1590 C CA . ASP B 1 49 ? 8.664 -4.078 -6.371 1 98.88 49 ASP B CA 1
ATOM 1591 C C . ASP B 1 49 ? 9.758 -5.113 -6.617 1 98.88 49 ASP B C 1
ATOM 1593 O O . ASP B 1 49 ? 9.555 -6.074 -7.359 1 98.88 49 ASP B O 1
ATOM 1597 N N . ALA B 1 50 ? 10.93 -4.98 -5.996 1 98.75 50 ALA B N 1
ATOM 1598 C CA . ALA B 1 50 ? 11.992 -5.973 -6.059 1 98.75 50 ALA B CA 1
ATOM 1599 C C . ALA B 1 50 ? 11.57 -7.277 -5.383 1 98.75 50 ALA B C 1
ATOM 1601 O O . ALA B 1 50 ? 11.883 -8.367 -5.871 1 98.75 50 ALA B O 1
ATOM 1602 N N . ALA B 1 51 ? 10.898 -7.16 -4.262 1 98.81 51 ALA B N 1
ATOM 1603 C CA . ALA B 1 51 ? 10.383 -8.336 -3.568 1 98.81 51 ALA B CA 1
ATOM 1604 C C . ALA B 1 51 ? 9.398 -9.102 -4.449 1 98.81 51 ALA B C 1
ATOM 1606 O O . ALA B 1 51 ? 9.445 -10.336 -4.52 1 98.81 51 ALA B O 1
ATOM 1607 N N . ALA B 1 52 ? 8.477 -8.391 -5.156 1 98.88 52 ALA B N 1
ATOM 1608 C CA . ALA B 1 52 ? 7.508 -9.031 -6.047 1 98.88 52 ALA B CA 1
ATOM 1609 C C . ALA B 1 52 ? 8.219 -9.828 -7.141 1 98.88 52 ALA B C 1
ATOM 1611 O O . ALA B 1 52 ? 7.883 -10.992 -7.383 1 98.88 52 ALA B O 1
ATOM 1612 N N . ALA B 1 53 ? 9.203 -9.195 -7.715 1 98.88 53 ALA B N 1
ATOM 1613 C CA . ALA B 1 53 ? 9.953 -9.852 -8.781 1 98.88 53 ALA B CA 1
ATOM 1614 C C . ALA B 1 53 ? 10.703 -11.07 -8.242 1 98.88 53 ALA B C 1
ATOM 1616 O O . ALA B 1 53 ? 10.703 -12.133 -8.859 1 98.88 53 ALA B O 1
ATOM 1617 N N . ARG B 1 54 ? 11.383 -10.914 -7.074 1 98.81 54 ARG B N 1
ATOM 1618 C CA . ARG B 1 54 ? 12.148 -11.992 -6.465 1 98.81 54 ARG B CA 1
ATOM 1619 C C . ARG B 1 54 ? 11.242 -13.172 -6.109 1 98.81 54 ARG B C 1
ATOM 1621 O O . ARG B 1 54 ? 11.539 -14.312 -6.457 1 98.81 54 ARG B O 1
ATOM 1628 N N . GLU B 1 55 ? 10.117 -12.891 -5.453 1 98.81 55 GLU B N 1
ATOM 1629 C CA . GLU B 1 55 ? 9.203 -13.938 -5.004 1 98.81 55 GLU B CA 1
ATOM 1630 C C . GLU B 1 55 ? 8.609 -14.703 -6.184 1 98.81 55 GLU B C 1
ATOM 1632 O O . GLU B 1 55 ? 8.492 -15.93 -6.141 1 98.81 55 GLU B O 1
ATOM 1637 N N . VAL B 1 56 ? 8.203 -13.992 -7.309 1 98.88 56 VAL B N 1
ATOM 1638 C CA . VAL B 1 56 ? 7.633 -14.641 -8.477 1 98.88 56 VAL B CA 1
ATOM 1639 C C . VAL B 1 56 ? 8.68 -15.547 -9.125 1 98.88 56 VAL B C 1
ATOM 1641 O O . VAL B 1 56 ? 8.383 -16.688 -9.492 1 98.88 56 VAL B O 1
ATOM 1644 N N . LEU B 1 57 ? 9.883 -15.008 -9.172 1 98.88 57 LEU B N 1
ATOM 1645 C CA . LEU B 1 57 ? 10.961 -15.805 -9.734 1 98.88 57 LEU B CA 1
ATOM 1646 C C . LEU B 1 57 ? 11.211 -17.047 -8.891 1 98.88 57 LEU B C 1
ATOM 1648 O O . LEU B 1 57 ? 11.312 -18.156 -9.43 1 98.88 57 LEU B O 1
ATOM 1652 N N . GLU B 1 58 ? 11.305 -16.891 -7.605 1 98.69 58 GLU B N 1
ATOM 1653 C CA . GLU B 1 58 ? 11.586 -18 -6.691 1 98.69 58 GLU B CA 1
ATOM 1654 C C . GLU B 1 58 ? 10.484 -19.062 -6.754 1 98.69 58 GLU B C 1
ATOM 1656 O O . GLU B 1 58 ? 10.766 -20.25 -6.715 1 98.69 58 GLU B O 1
ATOM 1661 N N . GLU B 1 59 ? 9.234 -18.625 -6.918 1 98.69 59 GLU B N 1
ATOM 1662 C CA . GLU B 1 59 ? 8.102 -19.531 -6.797 1 98.69 59 GLU B CA 1
ATOM 1663 C C . GLU B 1 59 ? 7.766 -20.172 -8.141 1 98.69 59 GLU B C 1
ATOM 1665 O O . GLU B 1 59 ? 7.16 -21.25 -8.188 1 98.69 59 GLU B O 1
ATOM 1670 N N . THR B 1 60 ? 8.117 -19.516 -9.344 1 98.81 60 THR B N 1
ATOM 1671 C CA . THR B 1 60 ? 7.535 -19.953 -10.602 1 98.81 60 THR B CA 1
ATOM 1672 C C . THR B 1 60 ? 8.602 -20.031 -11.695 1 98.81 60 THR B C 1
ATOM 1674 O O . THR B 1 60 ? 8.359 -20.578 -12.773 1 98.81 60 THR B O 1
ATOM 1677 N N . GLY B 1 61 ? 9.781 -19.438 -11.414 1 98.75 61 GLY B N 1
ATOM 1678 C CA . GLY B 1 61 ? 10.812 -19.359 -12.438 1 98.75 61 GLY B CA 1
ATOM 1679 C C . GLY B 1 61 ? 10.586 -18.25 -13.445 1 98.75 61 GLY B C 1
ATOM 1680 O O . GLY B 1 61 ? 11.375 -18.078 -14.375 1 98.75 61 GLY B O 1
ATOM 1681 N N . VAL B 1 62 ? 9.578 -17.469 -13.32 1 98.81 62 VAL B N 1
ATOM 1682 C CA . VAL B 1 62 ? 9.164 -16.469 -14.297 1 98.81 62 VAL B CA 1
ATOM 1683 C C . VAL B 1 62 ? 9.766 -15.102 -13.93 1 98.81 62 VAL B C 1
ATOM 1685 O O . VAL B 1 62 ? 9.734 -14.703 -12.766 1 98.81 62 VAL B O 1
ATOM 1688 N N . VAL B 1 63 ? 10.352 -14.43 -14.867 1 98.88 63 VAL B N 1
ATOM 1689 C CA . VAL B 1 63 ? 10.852 -13.062 -14.727 1 98.88 63 VAL B CA 1
ATOM 1690 C C . VAL B 1 63 ? 9.75 -12.078 -15.102 1 98.88 63 VAL B C 1
ATOM 1692 O O . VAL B 1 63 ? 9.148 -12.188 -16.172 1 98.88 63 VAL B O 1
ATOM 1695 N N . ILE B 1 64 ? 9.516 -11.094 -14.242 1 98.94 64 ILE B N 1
ATOM 1696 C CA . ILE B 1 64 ? 8.406 -10.188 -14.484 1 98.94 64 ILE B CA 1
ATOM 1697 C C . ILE B 1 64 ? 8.898 -8.742 -14.414 1 98.94 64 ILE B C 1
ATOM 1699 O O . ILE B 1 64 ? 10.016 -8.477 -13.961 1 98.94 64 ILE B O 1
ATOM 1703 N N . GLU B 1 65 ? 8.055 -7.879 -14.891 1 98.81 65 GLU B N 1
ATOM 1704 C CA . GLU B 1 65 ? 8.211 -6.438 -14.742 1 98.81 65 GLU B CA 1
ATOM 1705 C C . GLU B 1 65 ? 7.004 -5.816 -14.055 1 98.81 65 GLU B C 1
ATOM 1707 O O . GLU B 1 65 ? 5.926 -5.723 -14.641 1 98.81 65 GLU B O 1
ATOM 1712 N N . PRO B 1 66 ? 7.16 -5.438 -12.805 1 98.75 66 PRO B N 1
ATOM 1713 C CA . PRO B 1 66 ? 6.066 -4.723 -12.141 1 98.75 66 PRO B CA 1
ATOM 1714 C C . PRO B 1 66 ? 5.762 -3.379 -12.805 1 98.75 66 PRO B C 1
ATOM 1716 O O . PRO B 1 66 ? 6.684 -2.645 -13.172 1 98.75 66 PRO B O 1
ATOM 1719 N N . ILE B 1 67 ? 4.469 -3.008 -12.898 1 97.88 67 ILE B N 1
ATOM 1720 C CA . ILE B 1 67 ? 4.043 -1.823 -13.633 1 97.88 67 ILE B CA 1
ATOM 1721 C C . ILE B 1 67 ? 3.432 -0.808 -12.672 1 97.88 67 ILE B C 1
ATOM 1723 O O . ILE B 1 67 ? 3.463 0.398 -12.93 1 97.88 67 ILE B O 1
ATOM 1727 N N . GLY B 1 68 ? 2.852 -1.155 -11.656 1 98.38 68 GLY B N 1
ATOM 1728 C CA . GLY B 1 68 ? 2.156 -0.343 -10.672 1 98.38 68 GLY B CA 1
ATOM 1729 C C . GLY B 1 68 ? 1.338 -1.162 -9.688 1 98.38 68 GLY B C 1
ATOM 1730 O O . GLY B 1 68 ? 1.436 -2.391 -9.664 1 98.38 68 GLY B O 1
ATOM 1731 N N . ILE B 1 69 ? 0.616 -0.499 -8.859 1 98.88 69 ILE B N 1
ATOM 1732 C CA . ILE B 1 69 ? -0.143 -1.163 -7.809 1 98.88 69 ILE B CA 1
ATOM 1733 C C . ILE B 1 69 ? -1.634 -1.107 -8.133 1 98.88 69 ILE B C 1
ATOM 1735 O O . ILE B 1 69 ? -2.141 -0.074 -8.578 1 98.88 69 ILE B O 1
ATOM 1739 N N . THR B 1 70 ? -2.33 -2.217 -7.887 1 98.81 70 THR B N 1
ATOM 1740 C CA . THR B 1 70 ? -3.746 -2.27 -8.234 1 98.81 70 THR B CA 1
ATOM 1741 C C . THR B 1 70 ? -4.609 -2.33 -6.977 1 98.81 70 THR B C 1
ATOM 1743 O O . THR B 1 70 ? -5.828 -2.158 -7.047 1 98.81 70 THR B O 1
ATOM 1746 N N . GLY B 1 71 ? -4 -2.6 -5.836 1 98.88 71 GLY B N 1
ATOM 1747 C CA . GLY B 1 71 ? -4.758 -2.67 -4.598 1 98.88 71 GLY B CA 1
ATOM 1748 C C . GLY B 1 71 ? -3.885 -2.906 -3.379 1 98.88 71 GLY B C 1
ATOM 1749 O O . GLY B 1 71 ? -2.736 -3.336 -3.504 1 98.88 71 GLY B O 1
ATOM 1750 N N . VAL B 1 72 ? -4.352 -2.564 -2.23 1 98.94 72 VAL B N 1
ATOM 1751 C CA . VAL B 1 72 ? -3.729 -2.777 -0.927 1 98.94 72 VAL B CA 1
ATOM 1752 C C . VAL B 1 72 ? -4.711 -3.484 0.005 1 98.94 72 VAL B C 1
ATOM 1754 O O . VAL B 1 72 ? -5.875 -3.096 0.098 1 98.94 72 VAL B O 1
ATOM 1757 N N . TYR B 1 73 ? -4.242 -4.516 0.685 1 98.94 73 TYR B N 1
ATOM 1758 C CA . TYR B 1 73 ? -5.125 -5.371 1.47 1 98.94 73 TYR B CA 1
ATOM 1759 C C . TYR B 1 73 ? -4.516 -5.688 2.828 1 98.94 73 TYR B C 1
ATOM 1761 O O . TYR B 1 73 ? -3.348 -6.078 2.916 1 98.94 73 TYR B O 1
ATOM 1769 N N . TYR B 1 74 ? -5.301 -5.566 3.854 1 98.88 74 TYR B N 1
ATOM 1770 C CA . TYR B 1 74 ? -4.809 -5.762 5.211 1 98.88 74 TYR B CA 1
ATOM 1771 C C . TYR B 1 74 ? -5.512 -6.934 5.883 1 98.88 74 TYR B C 1
ATOM 1773 O O . TYR B 1 74 ? -6.746 -6.988 5.918 1 98.88 74 TYR B O 1
ATOM 1781 N N . ASN B 1 75 ? -4.762 -7.941 6.301 1 98.44 75 ASN B N 1
ATOM 1782 C CA . ASN B 1 75 ? -5.23 -9 7.188 1 98.44 75 ASN B CA 1
ATOM 1783 C C . ASN B 1 75 ? -5.098 -8.602 8.656 1 98.44 75 ASN B C 1
ATOM 1785 O O . ASN B 1 75 ? -4.012 -8.695 9.234 1 98.44 75 ASN B O 1
ATOM 1789 N N . ALA B 1 76 ? -6.156 -8.172 9.219 1 97.31 76 ALA B N 1
ATOM 1790 C CA . ALA B 1 76 ? -6.137 -7.633 10.578 1 97.31 76 ALA B CA 1
ATOM 1791 C C . ALA B 1 76 ? -5.816 -8.719 11.594 1 97.31 76 ALA B C 1
ATOM 1793 O O . ALA B 1 76 ? -5.184 -8.453 12.617 1 97.31 76 ALA B O 1
ATOM 1794 N N . THR B 1 77 ? -6.234 -9.93 11.367 1 96.81 77 THR B N 1
ATOM 1795 C CA . THR B 1 77 ? -6.012 -11.055 12.273 1 96.81 77 THR B CA 1
ATOM 1796 C C . THR B 1 77 ? -4.523 -11.375 12.375 1 96.81 77 THR B C 1
ATOM 1798 O O . THR B 1 77 ? -4.008 -11.594 13.477 1 96.81 77 THR B O 1
ATOM 1801 N N . ARG B 1 78 ? -3.801 -11.297 11.289 1 96.44 78 ARG B N 1
ATOM 1802 C CA . ARG B 1 78 ? -2.408 -11.734 11.234 1 96.44 78 ARG B CA 1
ATOM 1803 C C . ARG B 1 78 ? -1.465 -10.539 11.18 1 96.44 78 ARG B C 1
ATOM 1805 O O . ARG B 1 78 ? -0.244 -10.703 11.211 1 96.44 78 ARG B O 1
ATOM 1812 N N . GLN B 1 79 ? -2.049 -9.352 11.016 1 97.38 79 GLN B N 1
ATOM 1813 C CA . GLN B 1 79 ? -1.291 -8.109 10.922 1 97.38 79 GLN B CA 1
ATOM 1814 C C . GLN B 1 79 ? -0.356 -8.125 9.719 1 97.38 79 GLN B C 1
ATOM 1816 O O . GLN B 1 79 ? 0.833 -7.824 9.844 1 97.38 79 GLN B O 1
ATOM 1821 N N . VAL B 1 80 ? -0.936 -8.477 8.57 1 98.44 80 VAL B N 1
ATOM 1822 C CA . VAL B 1 80 ? -0.199 -8.539 7.309 1 98.44 80 VAL B CA 1
ATOM 1823 C C . VAL B 1 80 ? -0.778 -7.52 6.328 1 98.44 80 VAL B C 1
ATOM 1825 O O . VAL B 1 80 ? -1.979 -7.535 6.043 1 98.44 80 VAL B O 1
ATOM 1828 N N . LEU B 1 81 ? 0.028 -6.637 5.867 1 98.88 81 LEU B N 1
ATOM 1829 C CA . LEU B 1 81 ? -0.332 -5.738 4.777 1 98.88 81 LEU B CA 1
ATOM 1830 C C . LEU B 1 81 ? 0.175 -6.277 3.441 1 98.88 81 LEU B C 1
ATOM 1832 O O . LEU B 1 81 ? 1.384 -6.418 3.244 1 98.88 81 LEU B O 1
ATOM 1836 N N . CYS B 1 82 ? -0.751 -6.512 2.551 1 98.94 82 CYS B N 1
ATOM 1837 C CA . CYS B 1 82 ? -0.394 -7.035 1.237 1 98.94 82 CYS B CA 1
ATOM 1838 C C . CYS B 1 82 ? -0.583 -5.977 0.157 1 98.94 82 CYS B C 1
ATOM 1840 O O . CYS B 1 82 ? -1.657 -5.383 0.043 1 98.94 82 CYS B O 1
ATOM 1842 N N . VAL B 1 83 ? 0.412 -5.754 -0.617 1 98.94 83 VAL B N 1
ATOM 1843 C CA . VAL B 1 83 ? 0.365 -4.859 -1.769 1 98.94 83 VAL B CA 1
ATOM 1844 C C . VAL B 1 83 ? 0.373 -5.68 -3.059 1 98.94 83 VAL B C 1
ATOM 1846 O O . VAL B 1 83 ? 1.252 -6.52 -3.262 1 98.94 83 VAL B O 1
ATOM 1849 N N . VAL B 1 84 ? -0.607 -5.465 -3.918 1 98.94 84 VAL B N 1
ATOM 1850 C CA . VAL B 1 84 ? -0.706 -6.23 -5.156 1 98.94 84 VAL B CA 1
ATOM 1851 C C . VAL B 1 84 ? -0.161 -5.406 -6.32 1 98.94 84 VAL B C 1
ATOM 1853 O O . VAL B 1 84 ? -0.668 -4.32 -6.609 1 98.94 84 VAL B O 1
ATOM 1856 N N . PHE B 1 85 ? 0.842 -5.918 -7.004 1 98.94 85 PHE B N 1
ATOM 1857 C CA . PHE B 1 85 ? 1.424 -5.309 -8.195 1 98.94 85 PHE B CA 1
ATOM 1858 C C . PHE B 1 85 ? 0.822 -5.906 -9.461 1 98.94 85 PHE B C 1
ATOM 1860 O O . PHE B 1 85 ? 0.621 -7.121 -9.547 1 98.94 85 PHE B O 1
ATOM 1867 N N . LYS B 1 86 ? 0.449 -5.07 -10.391 1 98.81 86 LYS B N 1
ATOM 1868 C CA . LYS B 1 86 ? 0.296 -5.504 -11.773 1 98.81 86 LYS B CA 1
ATOM 1869 C C . LYS B 1 86 ? 1.654 -5.68 -12.445 1 98.81 86 LYS B C 1
ATOM 1871 O O . LYS B 1 86 ? 2.545 -4.844 -12.289 1 98.81 86 LYS B O 1
ATOM 1876 N N . ALA B 1 87 ? 1.83 -6.805 -13.195 1 98.88 87 ALA B N 1
ATOM 1877 C CA . ALA B 1 87 ? 3.139 -7.055 -13.789 1 98.88 87 ALA B CA 1
ATOM 1878 C C . ALA B 1 87 ? 3 -7.77 -15.133 1 98.88 87 ALA B C 1
ATOM 1880 O O . ALA B 1 87 ? 1.995 -8.438 -15.383 1 98.88 87 ALA B O 1
ATOM 1881 N N . LYS B 1 88 ? 3.99 -7.625 -15.906 1 98.75 88 LYS B N 1
ATOM 1882 C CA . LYS B 1 88 ? 4.062 -8.305 -17.188 1 98.75 88 LYS B CA 1
ATOM 1883 C C . LYS B 1 88 ? 5.078 -9.445 -17.156 1 98.75 88 LYS B C 1
ATOM 1885 O O . LYS B 1 88 ? 6.148 -9.312 -16.562 1 98.75 88 LYS B O 1
ATOM 1890 N N . TYR B 1 89 ? 4.695 -10.5 -17.812 1 98.88 89 TYR B N 1
ATOM 1891 C CA . TYR B 1 89 ? 5.656 -11.562 -18.094 1 98.88 89 TYR B CA 1
ATOM 1892 C C . TYR B 1 89 ? 6.758 -11.062 -19.031 1 98.88 89 TYR B C 1
ATOM 1894 O O . TYR B 1 89 ? 6.48 -10.422 -20.047 1 98.88 89 TYR B O 1
ATOM 1902 N N . ILE B 1 90 ? 7.98 -11.32 -18.672 1 98.81 90 ILE B N 1
ATOM 1903 C CA . ILE B 1 90 ? 9.102 -10.922 -19.516 1 98.81 90 ILE B CA 1
ATOM 1904 C C . ILE B 1 90 ? 9.742 -12.164 -20.141 1 98.81 90 ILE B C 1
ATOM 1906 O O . ILE B 1 90 ? 9.914 -12.227 -21.359 1 98.81 90 ILE B O 1
ATOM 1910 N N . SER B 1 91 ? 10.094 -13.141 -19.266 1 98.69 91 SER B N 1
ATOM 1911 C CA . SER B 1 91 ? 10.734 -14.359 -19.734 1 98.69 91 SER B CA 1
ATOM 1912 C C . SER B 1 91 ? 10.656 -15.461 -18.688 1 98.69 91 SER B C 1
ATOM 1914 O O . SER B 1 91 ? 10.109 -15.25 -17.594 1 98.69 91 SER B O 1
ATOM 1916 N N . GLY B 1 92 ? 11.094 -16.578 -19.078 1 98.25 92 GLY B N 1
ATOM 1917 C CA . GLY B 1 92 ? 11.164 -17.703 -18.172 1 98.25 92 GLY B CA 1
ATOM 1918 C C . GLY B 1 92 ? 10.164 -18.797 -18.5 1 98.25 92 GLY B C 1
ATOM 1919 O O . GLY B 1 92 ? 9.211 -18.562 -19.25 1 98.25 92 GLY B O 1
ATOM 1920 N N . GLU B 1 93 ? 10.516 -20 -17.953 1 97.62 93 GLU B N 1
ATOM 1921 C CA . GLU B 1 93 ? 9.625 -21.156 -18 1 97.62 93 GLU B CA 1
ATOM 1922 C C . GLU B 1 93 ? 9.195 -21.594 -16.609 1 97.62 93 GLU B C 1
ATOM 1924 O O . GLU B 1 93 ? 10 -21.547 -15.672 1 97.62 93 GLU B O 1
ATOM 1929 N N . ILE B 1 94 ? 8.008 -22.031 -16.531 1 98.31 94 ILE B N 1
ATOM 1930 C CA . ILE B 1 94 ? 7.477 -22.406 -15.227 1 98.31 94 ILE B CA 1
ATOM 1931 C C . ILE B 1 94 ? 8.328 -23.516 -14.617 1 98.31 94 ILE B C 1
ATOM 1933 O O . ILE B 1 94 ? 8.516 -24.562 -15.227 1 98.31 94 ILE B O 1
ATOM 1937 N N . SER B 1 95 ? 8.82 -23.297 -13.547 1 98 95 SER B N 1
ATOM 1938 C CA . SER B 1 95 ? 9.539 -24.219 -12.672 1 98 95 SER B CA 1
ATOM 1939 C C . SER B 1 95 ? 9.273 -23.906 -11.203 1 98 95 SER B C 1
ATOM 1941 O O . SER B 1 95 ? 9.484 -22.781 -10.758 1 98 95 SER B O 1
ATOM 1943 N N . VAL B 1 96 ? 8.82 -24.906 -10.477 1 97.56 96 VAL B N 1
ATOM 1944 C CA . VAL B 1 96 ? 8.398 -24.609 -9.109 1 97.56 96 VAL B CA 1
ATOM 1945 C C . VAL B 1 96 ? 9.305 -25.344 -8.125 1 97.56 96 VAL B C 1
ATOM 1947 O O . VAL B 1 96 ? 9.742 -26.469 -8.391 1 97.56 96 VAL B O 1
ATOM 1950 N N . PRO B 1 97 ? 9.711 -24.75 -7.066 1 97.31 97 PRO B N 1
ATOM 1951 C CA . PRO B 1 97 ? 10.32 -25.5 -5.965 1 97.31 97 PRO B CA 1
ATOM 1952 C C . PRO B 1 97 ? 9.352 -26.469 -5.301 1 97.31 97 PRO B C 1
ATOM 1954 O O . PRO B 1 97 ? 8.461 -26.047 -4.555 1 97.31 97 PRO B O 1
ATOM 1957 N N . ALA B 1 98 ? 9.523 -27.672 -5.391 1 94.38 98 ALA B N 1
ATOM 1958 C CA . ALA B 1 98 ? 8.57 -28.719 -5.039 1 94.38 98 ALA B CA 1
ATOM 1959 C C . ALA B 1 98 ? 8.242 -28.688 -3.549 1 94.38 98 ALA B C 1
ATOM 1961 O O . ALA B 1 98 ? 7.164 -29.109 -3.135 1 94.38 98 ALA B O 1
ATOM 1962 N N . ASP B 1 99 ? 9.125 -28.125 -2.748 1 95.56 99 ASP B N 1
ATOM 1963 C CA . ASP B 1 99 ? 8.914 -28.125 -1.304 1 95.56 99 ASP B CA 1
ATOM 1964 C C . ASP B 1 99 ? 7.953 -27.016 -0.895 1 95.56 99 ASP B C 1
ATOM 1966 O O . ASP B 1 99 ? 7.328 -27.078 0.166 1 95.56 99 ASP B O 1
ATOM 1970 N N . GLU B 1 100 ? 7.75 -26.031 -1.737 1 96.25 100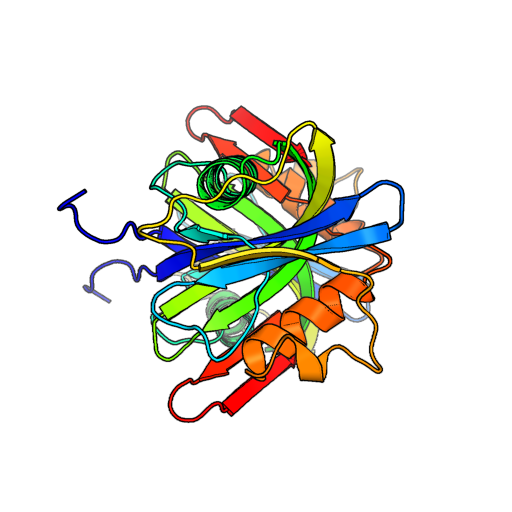 GLU B N 1
ATOM 1971 C CA . GLU B 1 100 ? 6.965 -24.859 -1.359 1 96.25 100 GLU B CA 1
ATOM 1972 C C . GLU B 1 100 ? 5.719 -24.719 -2.229 1 96.25 100 GLU B C 1
ATOM 1974 O O . GLU B 1 100 ? 4.652 -24.344 -1.738 1 96.25 100 GLU B O 1
ATOM 1979 N N . ILE B 1 101 ? 5.883 -25.062 -3.533 1 98 101 ILE B N 1
ATOM 1980 C CA . ILE B 1 101 ? 4.824 -24.828 -4.508 1 98 101 ILE B CA 1
ATOM 1981 C C . ILE B 1 101 ? 4.391 -26.172 -5.121 1 98 101 ILE B C 1
ATOM 1983 O O . ILE B 1 101 ? 5.227 -26.922 -5.609 1 98 101 ILE B O 1
ATOM 1987 N N . HIS B 1 102 ? 3.1 -26.391 -5.051 1 98.25 102 HIS B N 1
ATOM 1988 C CA . HIS B 1 102 ? 2.512 -27.594 -5.605 1 98.25 102 HIS B CA 1
ATOM 1989 C C . HIS B 1 102 ? 2.385 -27.516 -7.121 1 98.25 102 HIS B C 1
ATOM 1991 O O . HIS B 1 102 ? 2.637 -28.484 -7.828 1 98.25 102 HIS B O 1
ATOM 1997 N N . ASP B 1 103 ? 1.972 -26.375 -7.57 1 98.19 103 ASP B N 1
ATOM 1998 C CA . ASP B 1 103 ? 1.771 -26.188 -9 1 98.19 103 ASP B CA 1
ATOM 1999 C C . ASP B 1 103 ? 1.781 -24.703 -9.367 1 98.19 103 ASP B C 1
ATOM 2001 O O . ASP B 1 103 ? 1.534 -23.844 -8.516 1 98.19 103 ASP B O 1
ATOM 2005 N N . ALA B 1 104 ? 2.117 -24.375 -10.609 1 98.69 104 ALA B N 1
ATOM 2006 C CA . ALA B 1 104 ? 2.072 -23.031 -11.203 1 98.69 104 ALA B CA 1
ATOM 2007 C C . ALA B 1 104 ? 1.662 -23.109 -12.672 1 98.69 104 ALA B C 1
ATOM 2009 O O . ALA B 1 104 ? 2.113 -23.984 -13.406 1 98.69 104 ALA B O 1
ATOM 2010 N N . ARG B 1 105 ? 0.791 -22.156 -13.039 1 98 105 ARG B N 1
ATOM 2011 C CA . ARG B 1 105 ? 0.356 -22.172 -14.43 1 98 105 ARG B CA 1
ATOM 2012 C C . ARG B 1 105 ? -0.18 -20.812 -14.859 1 98 105 ARG B C 1
ATOM 2014 O O . ARG B 1 105 ? -0.633 -20.031 -14.023 1 98 105 ARG B O 1
ATOM 2021 N N . PHE B 1 106 ? -0.069 -20.562 -16.156 1 98.75 106 PHE B N 1
ATOM 2022 C CA . PHE B 1 106 ? -0.822 -19.484 -16.781 1 98.75 106 PHE B CA 1
ATOM 2023 C C . PHE B 1 106 ? -2.221 -19.953 -17.172 1 98.75 106 PHE B C 1
ATOM 2025 O O . PHE B 1 106 ? -2.379 -20.953 -17.859 1 98.75 106 PHE B O 1
ATOM 2032 N N . VAL B 1 107 ? -3.209 -19.203 -16.719 1 98.5 107 VAL B N 1
ATOM 2033 C CA . VAL B 1 107 ? -4.594 -19.609 -16.953 1 98.5 107 VAL B CA 1
ATOM 2034 C C . VAL B 1 107 ? -5.359 -18.453 -17.594 1 98.5 107 VAL B C 1
ATOM 2036 O O . VAL B 1 107 ? -5.125 -17.281 -17.266 1 98.5 107 VAL B O 1
ATOM 2039 N N . GLU B 1 108 ? -6.277 -18.797 -18.516 1 98.5 108 GLU B N 1
ATOM 2040 C CA . GLU B 1 108 ? -7.254 -17.812 -18.953 1 98.5 108 GLU B CA 1
ATOM 2041 C C . GLU B 1 108 ? -8.273 -17.516 -17.859 1 98.5 108 GLU B C 1
ATOM 2043 O O . GLU B 1 108 ? -9.328 -18.156 -17.797 1 98.5 108 GLU B O 1
ATOM 2048 N N . LEU B 1 109 ? -8.039 -16.625 -17.094 1 98.62 109 LEU B N 1
ATOM 2049 C CA . LEU B 1 109 ? -8.844 -16.312 -15.922 1 98.62 109 LEU B CA 1
ATOM 2050 C C . LEU B 1 109 ? -9.859 -15.227 -16.234 1 98.62 109 LEU B C 1
ATOM 2052 O O . LEU B 1 109 ? -9.531 -14.234 -16.891 1 98.62 109 LEU B O 1
ATOM 2056 N N . ASN B 1 110 ? -11.055 -15.383 -15.812 1 98.19 110 ASN B N 1
ATOM 2057 C CA . ASN B 1 110 ? -12.109 -14.391 -15.938 1 98.19 110 ASN B CA 1
ATOM 2058 C C . ASN B 1 110 ? -13.125 -14.5 -14.805 1 98.19 110 ASN B C 1
ATOM 2060 O O . ASN B 1 110 ? -12.992 -15.352 -13.93 1 98.19 110 ASN B O 1
ATOM 2064 N N . GLU B 1 111 ? -14.094 -13.625 -14.75 1 97.81 111 GLU B N 1
ATOM 2065 C CA . GLU B 1 111 ? -15.039 -13.547 -13.641 1 97.81 111 GLU B CA 1
ATOM 2066 C C . GLU B 1 111 ? -15.906 -14.797 -13.562 1 97.81 111 GLU B C 1
ATOM 2068 O O . GLU B 1 111 ? -16.359 -15.18 -12.484 1 97.81 111 GLU B O 1
ATOM 2073 N N . GLU B 1 112 ? -16.062 -15.477 -14.672 1 97.88 112 GLU B N 1
ATOM 2074 C CA . GLU B 1 112 ? -16.938 -16.641 -14.719 1 97.88 112 GLU B CA 1
ATOM 2075 C C . GLU B 1 112 ? -16.234 -17.875 -14.156 1 97.88 112 GLU B C 1
ATOM 2077 O O . GLU B 1 112 ? -16.891 -18.781 -13.617 1 97.88 112 GLU B O 1
ATOM 2082 N N . ASN B 1 113 ? -14.953 -17.938 -14.266 1 98.5 113 ASN B N 1
ATOM 2083 C CA . ASN B 1 113 ? -14.281 -19.188 -13.906 1 98.5 113 ASN B CA 1
ATOM 2084 C C . ASN B 1 113 ? -13.391 -19.016 -12.68 1 98.5 113 ASN B C 1
ATOM 2086 O O . ASN B 1 113 ? -12.805 -19.969 -12.188 1 98.5 113 ASN B O 1
ATOM 2090 N N . ILE B 1 114 ? -13.297 -17.797 -12.164 1 98.69 114 ILE B N 1
ATOM 2091 C CA . ILE B 1 114 ? -12.344 -17.484 -11.102 1 98.69 114 ILE B CA 1
ATOM 2092 C C . ILE B 1 114 ? -12.625 -18.375 -9.891 1 98.69 114 ILE B C 1
ATOM 2094 O O . ILE B 1 114 ? -11.695 -18.781 -9.18 1 98.69 114 ILE B O 1
ATOM 2098 N N . ASP B 1 115 ? -13.82 -18.766 -9.609 1 98.38 115 ASP B N 1
ATOM 2099 C CA . ASP B 1 115 ? -14.188 -19.562 -8.445 1 98.38 115 ASP B CA 1
ATOM 2100 C C . ASP B 1 115 ? -13.641 -20.984 -8.547 1 98.38 115 ASP B C 1
ATOM 2102 O O . ASP B 1 115 ? -13.547 -21.703 -7.543 1 98.38 115 ASP B O 1
ATOM 2106 N N . GLN B 1 116 ? -13.336 -21.391 -9.727 1 98.19 116 GLN B N 1
ATOM 2107 C CA . GLN B 1 116 ? -12.75 -22.703 -9.938 1 98.19 116 GLN B CA 1
ATOM 2108 C C . GLN B 1 116 ? -11.289 -22.734 -9.5 1 98.19 116 GLN B C 1
ATOM 2110 O O . GLN B 1 116 ? -10.727 -23.797 -9.258 1 98.19 116 GLN B O 1
ATOM 2115 N N . TYR B 1 117 ? -10.68 -21.625 -9.414 1 98.56 117 TYR B N 1
ATOM 2116 C CA . TYR B 1 117 ? -9.258 -21.531 -9.102 1 98.56 117 TYR B CA 1
ATOM 2117 C C . TYR B 1 117 ? -9.047 -20.969 -7.703 1 98.56 117 TYR B C 1
ATOM 2119 O O . TYR B 1 117 ? -8.297 -21.531 -6.902 1 98.56 117 TYR B O 1
ATOM 2127 N N . ILE B 1 118 ? -9.664 -19.844 -7.484 1 98.62 118 ILE B N 1
ATOM 2128 C CA . ILE B 1 118 ? -9.438 -19.125 -6.238 1 98.62 118 ILE B CA 1
ATOM 2129 C C . ILE B 1 118 ? -10.664 -19.25 -5.34 1 98.62 118 ILE B C 1
ATOM 2131 O O . ILE B 1 118 ? -11.703 -18.641 -5.609 1 98.62 118 ILE B O 1
ATOM 2135 N N . THR B 1 119 ? -10.516 -19.906 -4.203 1 97.81 119 THR B N 1
ATOM 2136 C CA . THR B 1 119 ? -11.68 -20.312 -3.42 1 97.81 119 THR B CA 1
ATOM 2137 C C . THR B 1 119 ? -11.766 -19.5 -2.129 1 97.81 119 THR B C 1
ATOM 2139 O O . THR B 1 119 ? -12.781 -19.562 -1.424 1 97.81 119 THR B O 1
ATOM 2142 N N . ARG B 1 120 ? -10.742 -18.812 -1.749 1 97.31 120 ARG B N 1
ATOM 2143 C CA . ARG B 1 120 ? -10.766 -17.953 -0.561 1 97.31 120 ARG B CA 1
ATOM 2144 C C . ARG B 1 120 ? -11.219 -16.547 -0.904 1 97.31 120 ARG B C 1
ATOM 2146 O O . ARG B 1 120 ? -10.648 -15.898 -1.789 1 97.31 120 ARG B O 1
ATOM 2153 N N . PRO B 1 121 ? -12.148 -16.078 -0.204 1 97.44 121 PRO B N 1
ATOM 2154 C CA . PRO B 1 121 ? -12.781 -14.82 -0.62 1 97.44 121 PRO B CA 1
ATOM 2155 C C . PRO B 1 121 ? -11.805 -13.648 -0.62 1 97.44 121 PRO B C 1
ATOM 2157 O O . PRO B 1 121 ? -11.898 -12.766 -1.478 1 97.44 121 PRO B O 1
ATOM 2160 N N . ASN B 1 122 ? -10.922 -13.531 0.363 1 97.5 122 ASN B N 1
ATOM 2161 C CA . ASN B 1 122 ? -9.969 -12.43 0.401 1 97.5 122 ASN B CA 1
ATOM 2162 C C . ASN B 1 122 ? -8.992 -12.492 -0.775 1 97.5 122 ASN B C 1
ATOM 2164 O O . ASN B 1 122 ? -8.594 -11.461 -1.31 1 97.5 122 ASN B O 1
ATOM 2168 N N . MET B 1 123 ? -8.609 -13.68 -1.229 1 98.25 123 MET B N 1
ATOM 2169 C CA . MET B 1 123 ? -7.711 -13.859 -2.365 1 98.25 123 MET B CA 1
ATOM 2170 C C . MET B 1 123 ? -8.445 -13.625 -3.682 1 98.25 123 MET B C 1
ATOM 2172 O O . MET B 1 123 ? -7.875 -13.078 -4.625 1 98.25 123 MET B O 1
ATOM 2176 N N . LYS B 1 124 ? -9.695 -14.016 -3.652 1 98.44 124 LYS B N 1
ATOM 2177 C CA . LYS B 1 124 ? -10.516 -13.781 -4.836 1 98.44 124 LYS B CA 1
ATOM 2178 C C . LYS B 1 124 ? -10.734 -12.289 -5.066 1 98.44 124 LYS B C 1
ATOM 2180 O O . LYS B 1 124 ? -10.594 -11.805 -6.191 1 98.44 124 LYS B O 1
ATOM 2185 N N . SER B 1 125 ? -11.062 -11.555 -4.027 1 98.62 125 SER B N 1
ATOM 2186 C CA . SER B 1 125 ? -11.344 -10.125 -4.113 1 98.62 125 SER B CA 1
ATOM 2187 C C . SER B 1 125 ? -10.164 -9.359 -4.699 1 98.62 125 SER B C 1
ATOM 2189 O O . SER B 1 125 ? -10.32 -8.578 -5.637 1 98.62 125 SER B O 1
ATOM 2191 N N . ARG B 1 126 ? -8.961 -9.641 -4.156 1 98.75 126 ARG B N 1
ATOM 2192 C CA . ARG B 1 126 ? -7.797 -8.891 -4.613 1 98.75 126 ARG B CA 1
ATOM 2193 C C . ARG B 1 126 ? -7.43 -9.266 -6.047 1 98.75 126 ARG B C 1
ATOM 2195 O O . ARG B 1 126 ? -6.941 -8.43 -6.809 1 98.75 126 ARG B O 1
ATOM 2202 N N . THR B 1 127 ? -7.691 -10.5 -6.457 1 98.88 127 THR B N 1
ATOM 2203 C CA . THR B 1 127 ? -7.43 -10.914 -7.828 1 98.88 127 THR B CA 1
ATOM 2204 C C . THR B 1 127 ? -8.414 -10.258 -8.78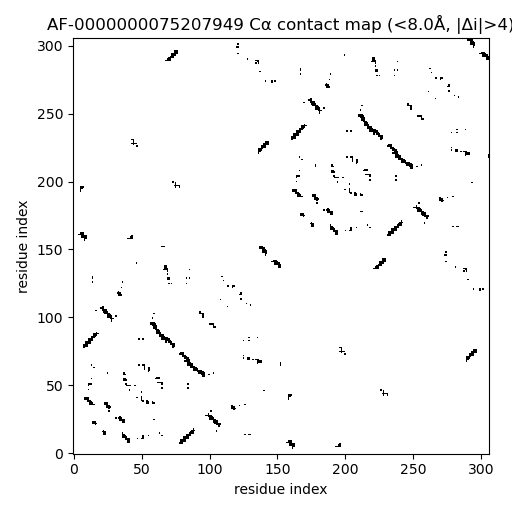9 1 98.88 127 THR B C 1
ATOM 2206 O O . THR B 1 127 ? -8.023 -9.781 -9.859 1 98.88 127 THR B O 1
ATOM 2209 N N . LEU B 1 128 ? -9.664 -10.195 -8.375 1 98.75 128 LEU B N 1
ATOM 2210 C CA . LEU B 1 128 ? -10.688 -9.539 -9.188 1 98.75 128 LEU B CA 1
ATOM 2211 C C . LEU B 1 128 ? -10.352 -8.062 -9.391 1 98.75 128 LEU B C 1
ATOM 2213 O O . LEU B 1 128 ? -10.5 -7.539 -10.5 1 98.75 128 LEU B O 1
ATOM 2217 N N . ASP B 1 129 ? -9.938 -7.402 -8.375 1 98.75 129 ASP B N 1
ATOM 2218 C CA . ASP B 1 129 ? -9.555 -6 -8.484 1 98.75 129 ASP B CA 1
ATOM 2219 C C . ASP B 1 129 ? -8.422 -5.816 -9.5 1 98.75 129 ASP B C 1
ATOM 2221 O O . ASP B 1 129 ? -8.469 -4.906 -10.328 1 98.75 129 ASP B O 1
ATOM 2225 N N . ALA B 1 130 ? -7.449 -6.68 -9.383 1 98.75 130 ALA B N 1
ATOM 2226 C CA . ALA B 1 130 ? -6.312 -6.582 -10.297 1 98.75 130 ALA B CA 1
ATOM 2227 C C . ALA B 1 130 ? -6.738 -6.84 -11.734 1 98.75 130 ALA B C 1
ATOM 2229 O O . ALA B 1 130 ? -6.309 -6.133 -12.648 1 98.75 130 ALA B O 1
ATOM 2230 N N . MET B 1 131 ? -7.551 -7.848 -11.875 1 98.25 131 MET B N 1
ATOM 2231 C CA . MET B 1 131 ? -8.047 -8.234 -13.195 1 98.25 131 MET B CA 1
ATOM 2232 C C . MET B 1 131 ? -8.82 -7.082 -13.836 1 98.25 131 MET B C 1
ATOM 2234 O O . MET B 1 131 ? -8.711 -6.859 -15.047 1 98.25 131 MET B O 1
ATOM 2238 N N . ASN B 1 132 ? -9.492 -6.328 -13.062 1 97.44 132 ASN B N 1
ATOM 2239 C CA . ASN B 1 132 ? -10.398 -5.312 -13.578 1 97.44 132 ASN B CA 1
ATOM 2240 C C . ASN B 1 132 ? -9.766 -3.926 -13.547 1 97.44 132 ASN B C 1
ATOM 2242 O O . ASN B 1 132 ? -10.391 -2.943 -13.953 1 97.44 132 ASN B O 1
ATOM 2246 N N . ALA B 1 133 ? -8.555 -3.844 -13.07 1 97.12 133 ALA B N 1
ATOM 2247 C CA . ALA B 1 133 ? -7.902 -2.543 -12.938 1 97.12 133 ALA B CA 1
ATOM 2248 C C . ALA B 1 133 ? -7.527 -1.975 -14.297 1 97.12 133 ALA B C 1
ATOM 2250 O O . ALA B 1 133 ? -6.75 -2.584 -15.039 1 97.12 133 ALA B O 1
ATOM 2251 N N . PHE B 1 134 ? -8.055 -0.829 -14.57 1 93.88 134 PHE B N 1
ATOM 2252 C CA . PHE B 1 134 ? -7.688 -0.121 -15.797 1 93.88 134 PHE B CA 1
ATOM 2253 C C . PHE B 1 134 ? -6.508 0.811 -15.547 1 93.88 134 PHE B C 1
ATOM 2255 O O . PHE B 1 134 ? -5.832 1.229 -16.484 1 93.88 134 PHE B O 1
ATOM 2262 N N . HIS B 1 135 ? -6.281 1.164 -14.297 1 95.75 135 HIS B N 1
ATOM 2263 C CA . HIS B 1 135 ? -5.191 2.045 -13.898 1 95.75 135 HIS B CA 1
ATOM 2264 C C . HIS B 1 135 ? -4.465 1.497 -12.672 1 95.75 135 HIS B C 1
ATOM 2266 O O . HIS B 1 135 ? -5.02 0.681 -11.93 1 95.75 135 HIS B O 1
ATOM 2272 N N . THR B 1 136 ? -3.25 1.884 -12.586 1 98.19 136 THR B N 1
ATOM 2273 C CA . THR B 1 136 ? -2.453 1.609 -11.391 1 98.19 136 THR B CA 1
ATOM 2274 C C . THR B 1 136 ? -2.047 2.908 -10.703 1 98.19 136 THR B C 1
ATOM 2276 O O . THR B 1 136 ? -2.252 3.996 -11.25 1 98.19 136 THR B O 1
ATOM 2279 N N . ILE B 1 137 ? -1.592 2.793 -9.523 1 98.56 137 ILE B N 1
ATOM 2280 C CA . ILE B 1 137 ? -1.042 3.949 -8.828 1 98.56 137 ILE B CA 1
ATOM 2281 C C . ILE B 1 137 ? 0.471 3.799 -8.688 1 98.56 137 ILE B C 1
ATOM 2283 O O . ILE B 1 137 ? 1.009 2.701 -8.844 1 98.56 137 ILE B O 1
ATOM 2287 N N . PRO B 1 138 ? 1.159 4.926 -8.344 1 98.31 138 PRO B N 1
ATOM 2288 C CA . PRO B 1 138 ? 2.621 4.871 -8.258 1 98.31 138 PRO B CA 1
ATOM 2289 C C . PRO B 1 138 ? 3.115 4.195 -6.984 1 98.31 138 PRO B C 1
ATOM 2291 O O . PRO B 1 138 ? 2.41 4.188 -5.973 1 98.31 138 PRO B O 1
ATOM 2294 N N . TYR B 1 139 ? 4.227 3.668 -7.094 1 98.81 139 TYR B N 1
ATOM 2295 C CA . TYR B 1 139 ? 5.047 3.145 -6.008 1 98.81 139 TYR B CA 1
ATOM 2296 C C . TYR B 1 139 ? 6.453 3.734 -6.051 1 98.81 139 TYR B C 1
ATOM 2298 O O . TYR B 1 139 ? 7.07 3.807 -7.113 1 98.81 139 TYR B O 1
ATOM 2306 N N . GLU B 1 140 ? 6.938 4.203 -4.875 1 98.75 140 GLU B N 1
ATOM 2307 C CA . GLU B 1 140 ? 8.305 4.699 -4.777 1 98.75 140 GLU B CA 1
ATOM 2308 C C . GLU B 1 140 ? 9.031 4.098 -3.578 1 98.75 140 GLU B C 1
ATOM 2310 O O . GLU B 1 140 ? 8.422 3.869 -2.529 1 98.75 140 GLU B O 1
ATOM 2315 N N . THR B 1 141 ? 10.289 3.869 -3.754 1 98.75 141 THR B N 1
ATOM 2316 C CA . THR B 1 141 ? 11.195 3.582 -2.648 1 98.75 141 THR B CA 1
ATOM 2317 C C . THR B 1 141 ? 12.234 4.691 -2.5 1 98.75 141 THR B C 1
ATOM 2319 O O . THR B 1 141 ? 12.859 5.102 -3.482 1 98.75 141 THR B O 1
ATOM 2322 N N . TRP B 1 142 ? 12.398 5.133 -1.245 1 98.12 142 TRP B N 1
ATOM 2323 C CA . TRP B 1 142 ? 13.359 6.188 -0.928 1 98.12 142 TRP B CA 1
ATOM 2324 C C . TRP B 1 142 ? 14.352 5.723 0.135 1 98.12 142 TRP B C 1
ATOM 2326 O O . TRP B 1 142 ? 13.992 4.949 1.027 1 98.12 142 TRP B O 1
ATOM 2336 N N . GLU B 1 143 ? 15.57 6.102 0.023 1 96.94 143 GLU B N 1
ATOM 2337 C CA . GLU B 1 143 ? 16.5 6.211 1.142 1 96.94 143 GLU B CA 1
ATOM 2338 C C . GLU B 1 143 ? 16.547 7.633 1.688 1 96.94 143 GLU B C 1
ATOM 2340 O O . GLU B 1 143 ? 16.469 8.602 0.924 1 96.94 143 GLU B O 1
ATOM 2345 N N . VAL B 1 144 ? 16.688 7.73 3.018 1 92.75 144 VAL B N 1
ATOM 2346 C CA . VAL B 1 144 ? 16.703 9.078 3.584 1 92.75 144 VAL B CA 1
ATOM 2347 C C . VAL B 1 144 ? 18.031 9.312 4.324 1 92.75 144 VAL B C 1
ATOM 2349 O O . VAL B 1 144 ? 18.656 8.359 4.789 1 92.75 144 VAL B O 1
ATOM 2352 N N . ASN B 1 145 ? 18.688 10.633 4.402 1 88.56 145 ASN B N 1
ATOM 2353 C CA . ASN B 1 145 ? 19.922 11.125 5.008 1 88.56 145 ASN B CA 1
ATOM 2354 C C . ASN B 1 145 ? 21.156 10.656 4.234 1 88.56 145 ASN B C 1
ATOM 2356 O O . ASN B 1 145 ? 22.016 9.961 4.781 1 88.56 145 ASN B O 1
ATOM 2360 N N . PRO B 1 146 ? 21.312 10.805 2.953 1 92.19 146 PRO B N 1
ATOM 2361 C CA . PRO B 1 146 ? 20.516 11.812 2.246 1 92.19 146 PRO B CA 1
ATOM 2362 C C . PRO B 1 146 ? 19.328 11.211 1.511 1 92.19 146 PRO B C 1
ATOM 2364 O O . PRO B 1 146 ? 19.172 9.984 1.468 1 92.19 146 PRO B O 1
ATOM 2367 N N . TYR B 1 147 ? 18.484 12.086 0.975 1 95.25 147 TYR B N 1
ATOM 2368 C CA . TYR B 1 147 ? 17.344 11.625 0.187 1 95.25 147 TYR B CA 1
ATOM 2369 C C . TYR B 1 147 ? 17.812 11.086 -1.163 1 95.25 147 TYR B C 1
ATOM 2371 O O . TYR B 1 147 ? 18.453 11.797 -1.937 1 95.25 147 TYR B O 1
ATOM 2379 N N . ASN B 1 148 ? 17.5 9.852 -1.371 1 96.38 148 ASN B N 1
ATOM 2380 C CA . ASN B 1 148 ? 17.766 9.188 -2.645 1 96.38 148 ASN B CA 1
ATOM 2381 C C . ASN B 1 148 ? 16.547 8.375 -3.107 1 96.38 148 ASN B C 1
ATOM 2383 O O . ASN B 1 148 ? 16.062 7.523 -2.373 1 96.38 148 ASN B O 1
ATOM 2387 N N . LEU B 1 149 ? 16.031 8.734 -4.254 1 97.12 149 LEU B N 1
ATOM 2388 C CA . LEU B 1 149 ? 15 7.91 -4.859 1 97.12 149 LEU B CA 1
ATOM 2389 C C . LEU B 1 149 ? 15.586 6.621 -5.426 1 97.12 149 LEU B C 1
ATOM 2391 O O . LEU B 1 149 ? 16.297 6.648 -6.434 1 97.12 149 LEU B O 1
ATOM 2395 N N . VAL B 1 150 ? 15.289 5.5 -4.828 1 96.38 150 VAL B N 1
ATOM 2396 C CA . VAL B 1 150 ? 15.844 4.203 -5.207 1 96.38 150 VAL B CA 1
ATOM 2397 C C . VAL B 1 150 ? 15.117 3.67 -6.438 1 96.38 150 VAL B C 1
ATOM 2399 O O . VAL B 1 150 ? 15.727 3.064 -7.316 1 96.38 150 VAL B O 1
ATOM 2402 N N . GLY B 1 151 ? 13.797 3.844 -6.5 1 96.94 151 GLY B N 1
ATOM 2403 C CA . GLY B 1 151 ? 12.992 3.385 -7.625 1 96.94 151 GLY B CA 1
ATOM 2404 C C . GLY B 1 151 ? 11.578 3.924 -7.609 1 96.94 151 GLY B C 1
ATOM 2405 O O . GLY B 1 151 ? 11.078 4.348 -6.562 1 96.94 151 GLY B O 1
ATOM 2406 N N . ARG B 1 152 ? 11.055 3.996 -8.805 1 97.81 152 ARG B N 1
ATOM 2407 C CA . ARG B 1 152 ? 9.68 4.43 -9.008 1 97.81 152 ARG B CA 1
ATOM 2408 C C . ARG B 1 152 ? 9.023 3.658 -10.148 1 97.81 152 ARG B C 1
ATOM 2410 O O . ARG B 1 152 ? 9.656 3.416 -11.18 1 97.81 152 ARG B 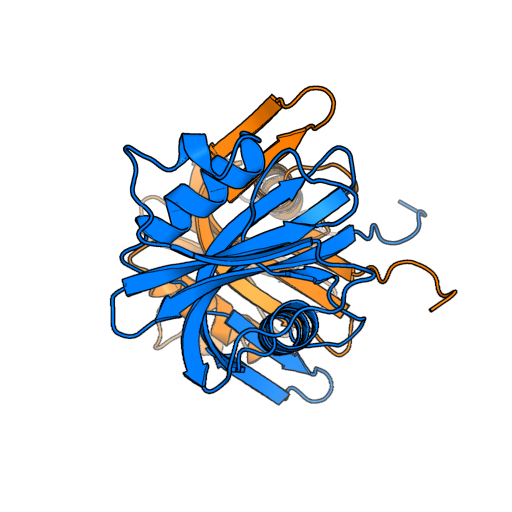O 1
ATOM 2417 N N . ILE B 1 153 ? 7.855 3.234 -9.852 1 97.06 153 ILE B N 1
ATOM 2418 C CA . ILE B 1 153 ? 7.055 2.678 -10.938 1 97.06 153 ILE B CA 1
ATOM 2419 C C . ILE B 1 153 ? 5.637 3.248 -10.875 1 97.06 153 ILE B C 1
ATOM 2421 O O . ILE B 1 153 ? 5.16 3.629 -9.805 1 97.06 153 ILE B O 1
#

InterPro domains:
  IPR000086 NUDIX hydrolase domain [PF00293] (8-112)
  IPR000086 NUDIX hydrolase domain [PS51462] (7-132)
  IPR015797 NUDIX hydrolase-like domain superfamily [SSF55811] (5-111)
  IPR020084 NUDIX hydrolase, conserved site [PS00893] (40-61)
  IPR020476 NUDIX hydrolase [PR00502] (35-49)
  IPR020476 NUDIX hydrolase [PR00502] (49-64)

Secondary structure (DSSP, 8-state):
--S----BEEEEEEEEE-TT--EEEEEETTEEEEEE--EEEPPTT--HHHHHHHHHHHHHS-EEEEEEEEEEEEETTTTEEEEEEEEEEEE------TTTEEEEEEE---TTTHHHH--SHHHHHHHHHHHH-S--B-EEEEETTTTEEEEE-/--S----BEEEEEEEEE-TT--EEEEEETTEEEEEE--EEEPPTT--HHHHHHHHHHHHHS-EEEEEEEEEEEEETTTTEEEEEEEEEEEE------TTTEEEEEEE---TTTHHHH--SHHHHHHHHHHHH-S--B-EEEEETTTTEEEEE-

pLDDT: mean 96.8, std 7.44, range [34.94, 98.94]